Protein AF-0000000066292820 (afdb_homodimer)

Structure (mmCIF, N/CA/C/O backbone):
data_AF-0000000066292820-model_v1
#
loop_
_entity.id
_entity.type
_entity.pdbx_description
1 polymer 'Uncharacterized protein 154'
#
loop_
_atom_site.group_PDB
_atom_site.id
_atom_site.type_symbol
_atom_site.label_atom_id
_atom_site.label_alt_id
_atom_site.label_comp_id
_atom_site.label_asym_id
_atom_site.label_entity_id
_atom_site.label_seq_id
_atom_site.pdbx_PDB_ins_code
_atom_site.Cartn_x
_atom_site.Cartn_y
_atom_site.Cartn_z
_atom_site.occupancy
_atom_site.B_iso_or_equiv
_atom_site.auth_seq_id
_atom_site.auth_comp_id
_atom_site.auth_asym_id
_atom_site.auth_atom_id
_atom_site.pdbx_PDB_model_num
ATOM 1 N N . MET A 1 1 ? 10.617 9.203 -17.375 1 48.22 1 MET A N 1
ATOM 2 C CA . MET A 1 1 ? 11.586 8.258 -16.812 1 48.22 1 MET A CA 1
ATOM 3 C C . MET A 1 1 ? 11.078 6.828 -16.938 1 48.22 1 MET A C 1
ATOM 5 O O . MET A 1 1 ? 9.867 6.594 -16.938 1 48.22 1 MET A O 1
ATOM 9 N N . ASN A 1 2 ? 11.938 5.793 -17.297 1 58.94 2 ASN A N 1
ATOM 10 C CA . ASN A 1 2 ? 11.57 4.414 -17.594 1 58.94 2 ASN A CA 1
ATOM 11 C C . ASN A 1 2 ? 11.219 3.641 -16.328 1 58.94 2 ASN A C 1
ATOM 13 O O . ASN A 1 2 ? 12.078 3.4 -15.484 1 58.94 2 ASN A O 1
ATOM 17 N N . GLN A 1 3 ? 9.984 3.443 -15.945 1 76.38 3 GLN A N 1
ATOM 18 C CA . GLN A 1 3 ? 9.531 2.6 -14.844 1 76.38 3 GLN A CA 1
ATOM 19 C C . GLN A 1 3 ? 10.055 1.175 -14.992 1 76.38 3 GLN A C 1
ATOM 21 O O . GLN A 1 3 ? 10 0.593 -16.078 1 76.38 3 GLN A O 1
ATOM 26 N N . LYS A 1 4 ? 10.977 0.927 -13.969 1 89.94 4 LYS A N 1
ATOM 27 C CA . LYS A 1 4 ? 11.438 -0.456 -13.914 1 89.94 4 LYS A CA 1
ATOM 28 C C . LYS A 1 4 ? 10.703 -1.242 -12.836 1 89.94 4 LYS A C 1
ATOM 30 O O . LYS A 1 4 ? 10.398 -0.707 -11.766 1 89.94 4 LYS A O 1
ATOM 35 N N . TYR A 1 5 ? 10.375 -2.455 -13.273 1 94.94 5 TYR A N 1
ATOM 36 C CA . TYR A 1 5 ? 9.664 -3.338 -12.352 1 94.94 5 TYR A CA 1
ATOM 37 C C . TYR A 1 5 ? 10.539 -4.508 -11.93 1 94.94 5 TYR A C 1
ATOM 39 O O . TYR A 1 5 ? 11.367 -4.988 -12.711 1 94.94 5 TYR A O 1
ATOM 47 N N . GLU A 1 6 ? 10.406 -4.84 -10.727 1 96.31 6 GLU A N 1
ATOM 48 C CA . GLU A 1 6 ? 11.125 -6.012 -10.234 1 96.31 6 GLU A CA 1
ATOM 49 C C . GLU A 1 6 ? 10.25 -6.848 -9.305 1 96.31 6 GLU A C 1
ATOM 51 O O . GLU A 1 6 ? 9.328 -6.324 -8.68 1 96.31 6 GLU A O 1
ATOM 56 N N . VAL A 1 7 ? 10.539 -8.109 -9.266 1 97.75 7 VAL A N 1
ATOM 57 C CA . VAL A 1 7 ? 9.867 -9.016 -8.336 1 97.75 7 VAL A CA 1
ATOM 58 C C . VAL A 1 7 ? 10.789 -9.344 -7.168 1 97.75 7 VAL A C 1
ATOM 60 O O . VAL A 1 7 ? 11.945 -9.727 -7.371 1 97.75 7 VAL A O 1
ATOM 63 N N . GLU A 1 8 ? 10.242 -9.195 -5.977 1 96.94 8 GLU A N 1
ATOM 64 C CA . GLU A 1 8 ? 11.023 -9.508 -4.785 1 96.94 8 GLU A CA 1
ATOM 65 C C . GLU A 1 8 ? 10.258 -10.445 -3.855 1 96.94 8 GLU A C 1
ATOM 67 O O . GLU A 1 8 ? 9.086 -10.211 -3.557 1 96.94 8 GLU A O 1
ATOM 72 N N . GLU A 1 9 ? 10.945 -11.477 -3.459 1 96.75 9 GLU A N 1
ATOM 73 C CA . GLU A 1 9 ? 10.375 -12.312 -2.406 1 96.75 9 GLU A CA 1
ATOM 74 C C . GLU A 1 9 ? 10.555 -11.664 -1.034 1 96.75 9 GLU A C 1
ATOM 76 O O . GLU A 1 9 ? 11.633 -11.172 -0.709 1 96.75 9 GLU A O 1
ATOM 81 N N . ILE A 1 10 ? 9.516 -11.711 -0.298 1 94.81 10 ILE A N 1
ATOM 82 C CA . ILE A 1 10 ? 9.539 -11.102 1.026 1 94.81 10 ILE A CA 1
ATOM 83 C C . ILE A 1 10 ? 10.07 -12.102 2.047 1 94.81 10 ILE A C 1
ATOM 85 O O . ILE A 1 10 ? 9.516 -13.195 2.195 1 94.81 10 ILE A O 1
ATOM 89 N N . LYS A 1 11 ? 11.07 -11.664 2.773 1 90.25 11 LYS A N 1
ATOM 90 C CA . LYS A 1 11 ? 11.672 -12.578 3.738 1 90.25 11 LYS A CA 1
ATOM 91 C C . LYS A 1 11 ? 11.508 -12.055 5.164 1 90.25 11 LYS A C 1
ATOM 93 O O . LYS A 1 11 ? 11.531 -12.836 6.121 1 90.25 11 LYS A O 1
ATOM 98 N N . ASN A 1 12 ? 11.328 -10.773 5.281 1 89.44 12 ASN A N 1
ATOM 99 C CA . ASN A 1 12 ? 11.211 -10.211 6.621 1 89.44 12 ASN A CA 1
ATOM 100 C C . ASN A 1 12 ? 9.766 -10.25 7.117 1 89.44 12 ASN A C 1
ATOM 102 O O . ASN A 1 12 ? 8.836 -9.992 6.348 1 89.44 12 ASN A O 1
ATOM 106 N N . LYS A 1 13 ? 9.656 -10.547 8.391 1 88.25 13 LYS A N 1
ATOM 107 C CA . LYS A 1 13 ? 8.352 -10.781 9 1 88.25 13 LYS A CA 1
ATOM 108 C C . LYS A 1 13 ? 7.465 -9.539 8.906 1 88.25 13 LYS A C 1
ATOM 110 O O . LYS A 1 13 ? 6.258 -9.648 8.68 1 88.25 13 LYS A O 1
ATOM 115 N N . GLU A 1 14 ? 8.023 -8.352 9.078 1 88.06 14 GLU A N 1
ATOM 116 C CA . GLU A 1 14 ? 7.25 -7.113 9.039 1 88.06 14 GLU A CA 1
ATOM 117 C C . GLU A 1 14 ? 6.715 -6.84 7.641 1 88.06 14 GLU A C 1
ATOM 119 O O . GLU A 1 14 ? 5.57 -6.406 7.48 1 88.06 14 GLU A O 1
ATOM 124 N N . LEU A 1 15 ? 7.5 -7.18 6.672 1 93.19 15 LEU A N 1
ATOM 125 C CA . LEU A 1 15 ? 7.066 -6.984 5.297 1 93.19 15 LEU A CA 1
ATOM 126 C C . LEU A 1 15 ? 6.016 -8.023 4.906 1 93.19 15 LEU A C 1
ATOM 128 O O . LEU A 1 15 ? 5.109 -7.727 4.125 1 93.19 15 LEU A O 1
ATOM 132 N N . VAL A 1 16 ? 6.145 -9.172 5.473 1 93.19 16 VAL A N 1
ATOM 133 C CA . VAL A 1 16 ? 5.121 -10.188 5.254 1 93.19 16 VAL A CA 1
ATOM 134 C C . VAL A 1 16 ? 3.785 -9.703 5.812 1 93.19 16 VAL A C 1
ATOM 136 O O . VAL A 1 16 ? 2.746 -9.852 5.164 1 93.19 16 VAL A O 1
ATOM 139 N N . LYS A 1 17 ? 3.832 -9.148 6.992 1 91.06 17 LYS A N 1
ATOM 140 C CA . LYS A 1 17 ? 2.623 -8.594 7.598 1 91.06 17 LYS A CA 1
ATOM 141 C C . LYS A 1 17 ? 2.018 -7.504 6.719 1 91.06 17 LYS A C 1
ATOM 143 O O . LYS A 1 17 ? 0.801 -7.457 6.523 1 91.06 17 LYS A O 1
ATOM 148 N N . LEU A 1 18 ? 2.812 -6.629 6.195 1 93 18 LEU A N 1
ATOM 149 C CA . LEU A 1 18 ? 2.338 -5.578 5.301 1 93 18 LEU A CA 1
ATOM 150 C C . LEU A 1 18 ? 1.705 -6.172 4.047 1 93 18 LEU A C 1
ATOM 152 O O . LEU A 1 18 ? 0.604 -5.781 3.656 1 93 18 LEU A O 1
ATOM 156 N N . ALA A 1 19 ? 2.389 -7.094 3.488 1 93.44 19 ALA A N 1
ATOM 157 C CA . ALA A 1 19 ? 1.866 -7.746 2.291 1 93.44 19 ALA A CA 1
ATOM 158 C C . ALA A 1 19 ? 0.503 -8.375 2.561 1 93.44 19 ALA A C 1
ATOM 160 O O . ALA A 1 19 ? -0.42 -8.242 1.753 1 93.44 19 ALA A O 1
ATOM 161 N N . ARG A 1 20 ? 0.412 -8.984 3.666 1 91.56 20 ARG A N 1
ATOM 162 C CA . ARG A 1 20 ? -0.856 -9.609 4.027 1 91.56 20 ARG A CA 1
ATOM 163 C C . ARG A 1 20 ? -1.959 -8.562 4.172 1 91.56 20 ARG A C 1
ATOM 165 O O . ARG A 1 20 ? -3.082 -8.773 3.709 1 91.56 20 ARG A O 1
ATOM 172 N N . MET A 1 21 ? -1.665 -7.508 4.785 1 92 21 MET A N 1
ATOM 173 C CA . MET A 1 21 ? -2.658 -6.457 4.988 1 92 21 MET A CA 1
ATOM 174 C C . MET A 1 21 ? -3.061 -5.824 3.66 1 92 21 MET A C 1
ATOM 176 O O . MET A 1 21 ? -4.227 -5.473 3.463 1 92 21 MET A O 1
ATOM 180 N N . LEU A 1 22 ? -2.09 -5.691 2.748 1 93.75 22 LEU A N 1
ATOM 181 C CA . LEU A 1 22 ? -2.387 -5.164 1.42 1 93.75 22 LEU A CA 1
ATOM 182 C C . LEU A 1 22 ? -3.291 -6.117 0.647 1 93.75 22 LEU A C 1
ATOM 184 O O . LEU A 1 22 ? -4.258 -5.688 0.011 1 93.75 22 LEU A O 1
ATOM 188 N N . ILE A 1 23 ? -3.006 -7.355 0.743 1 92 23 ILE A N 1
ATOM 189 C CA . ILE A 1 23 ? -3.842 -8.352 0.086 1 92 23 ILE A CA 1
ATOM 190 C C . ILE A 1 23 ? -5.25 -8.312 0.67 1 92 23 ILE A C 1
ATOM 192 O O . ILE A 1 23 ? -6.238 -8.328 -0.069 1 92 23 ILE A O 1
ATOM 196 N N . ASP A 1 24 ? -5.383 -8.203 1.956 1 88.38 24 ASP A N 1
ATOM 197 C CA . ASP A 1 24 ? -6.684 -8.172 2.615 1 88.38 24 ASP A CA 1
ATOM 198 C C . ASP A 1 24 ? -7.457 -6.91 2.234 1 88.38 24 ASP A C 1
ATOM 200 O O . ASP A 1 24 ? -8.672 -6.957 2.031 1 88.38 24 ASP A O 1
ATOM 204 N N . TYR A 1 25 ? -6.777 -5.863 2.137 1 89.75 25 TYR A N 1
ATOM 205 C CA . TYR A 1 25 ? -7.41 -4.582 1.856 1 89.75 25 TYR A CA 1
ATOM 206 C C . TYR A 1 25 ? -7.922 -4.527 0.422 1 89.75 25 TYR A C 1
ATOM 208 O O . TYR A 1 25 ? -9.016 -4.016 0.166 1 89.75 25 TYR A O 1
ATOM 216 N N . TYR A 1 26 ? -7.125 -5.066 -0.501 1 88.81 26 TYR A N 1
ATOM 217 C CA . TYR A 1 26 ? -7.441 -4.875 -1.912 1 88.81 26 TYR A CA 1
ATOM 218 C C . TYR A 1 26 ? -8.203 -6.074 -2.467 1 88.81 26 TYR A C 1
ATOM 220 O O . TYR A 1 26 ? -8.773 -6.004 -3.559 1 88.81 26 TYR A O 1
ATOM 228 N N . HIS A 1 27 ? -8 -7.059 -1.753 1 77.94 27 HIS A N 1
ATOM 229 C CA . HIS A 1 27 ? -8.703 -8.234 -2.258 1 77.94 27 HIS A CA 1
ATOM 230 C C . HIS A 1 27 ? -10.078 -8.375 -1.622 1 77.94 27 HIS A C 1
ATOM 232 O O . HIS A 1 27 ? -10.188 -8.539 -0.405 1 77.94 27 HIS A O 1
ATOM 238 N N . ILE A 1 28 ? -11.094 -7.812 -2.24 1 61.31 28 ILE A N 1
ATOM 239 C CA . ILE A 1 28 ? -12.492 -7.727 -1.828 1 61.31 28 ILE A CA 1
ATOM 240 C C . ILE A 1 28 ? -12.992 -9.109 -1.408 1 61.31 28 ILE A C 1
ATOM 242 O O . ILE A 1 28 ? -13.883 -9.219 -0.563 1 61.31 28 ILE A O 1
ATOM 246 N N . GLN A 1 29 ? -12.586 -10 -2.113 1 50.91 29 GLN A N 1
ATOM 247 C CA . GLN A 1 29 ? -13.289 -11.266 -1.937 1 50.91 29 GLN A CA 1
ATOM 248 C C . GLN A 1 29 ? -13.008 -11.859 -0.559 1 50.91 29 GLN A C 1
ATOM 250 O O . GLN A 1 29 ? -11.859 -12.164 -0.229 1 50.91 29 GLN A O 1
ATOM 255 N N . GLY A 1 30 ? -13.789 -11.531 0.496 1 44.12 30 GLY A N 1
ATOM 256 C CA . GLY A 1 30 ? -14.258 -12.055 1.772 1 44.12 30 GLY A CA 1
ATOM 257 C C . GLY A 1 30 ? -13.312 -13.078 2.373 1 44.12 30 GLY A C 1
ATOM 258 O O . GLY A 1 30 ? -13.711 -13.852 3.246 1 44.12 30 GLY A O 1
ATOM 259 N N . MET A 1 31 ? -12.328 -13.305 1.609 1 46.75 31 MET A N 1
ATOM 260 C CA . MET A 1 31 ? -11.867 -14.539 2.238 1 46.75 31 MET A CA 1
ATOM 261 C C . MET A 1 31 ? -11.344 -14.273 3.645 1 46.75 31 MET A C 1
ATOM 263 O O . MET A 1 31 ? -10.805 -13.203 3.916 1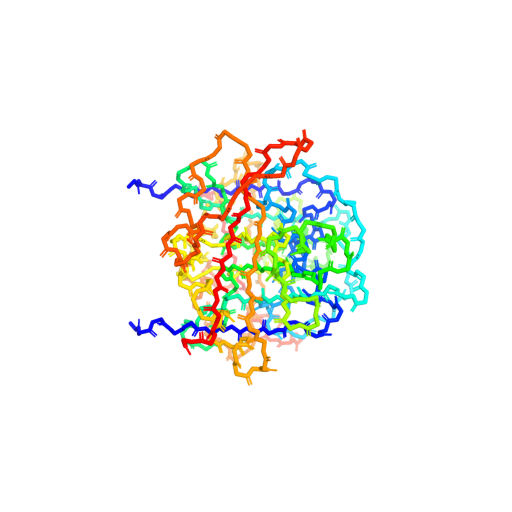 46.75 31 MET A O 1
ATOM 267 N N . VAL A 1 32 ? -11.891 -15.047 4.453 1 46.88 32 VAL A N 1
ATOM 268 C CA . VAL A 1 32 ? -11.625 -15.109 5.887 1 46.88 32 VAL A CA 1
ATOM 269 C C . VAL A 1 32 ? -10.141 -14.875 6.145 1 46.88 32 VAL A C 1
ATOM 271 O O . VAL A 1 32 ? -9.289 -15.414 5.434 1 46.88 32 VAL A O 1
ATOM 274 N N . LYS A 1 33 ? -9.891 -13.688 6.762 1 50.59 33 LYS A N 1
ATOM 275 C CA . LYS A 1 33 ? -8.602 -13.391 7.371 1 50.59 33 LYS A CA 1
ATOM 276 C C . LYS A 1 33 ? -7.871 -14.672 7.766 1 50.59 33 LYS A C 1
ATOM 278 O O . LYS A 1 33 ? -8.055 -15.188 8.875 1 50.59 33 LYS A O 1
ATOM 283 N N . GLY A 1 34 ? -8.195 -15.75 7.141 1 45.19 34 GLY A N 1
ATOM 284 C CA . GLY A 1 34 ? -7.711 -16.953 7.785 1 45.19 34 GLY A CA 1
ATOM 285 C C . GLY A 1 34 ? -6.227 -16.922 8.102 1 45.19 34 GLY A C 1
ATOM 286 O O . GLY A 1 34 ? -5.594 -15.859 8 1 45.19 34 GLY A O 1
ATOM 287 N N . GLY A 1 35 ? -5.359 -18.125 7.895 1 50.66 35 GLY A N 1
ATOM 288 C CA . GLY A 1 35 ? -4.168 -18.688 8.516 1 50.66 35 GLY A CA 1
ATOM 289 C C . GLY A 1 35 ? -2.906 -17.906 8.195 1 50.66 35 GLY A C 1
ATOM 290 O O . GLY A 1 35 ? -2.795 -17.312 7.121 1 50.66 35 GLY A O 1
ATOM 291 N N . GLY A 1 36 ? -2.387 -17.188 9.172 1 55.41 36 GLY A N 1
ATOM 292 C CA . GLY A 1 36 ? -1.023 -16.688 9.102 1 55.41 36 GLY A CA 1
ATOM 293 C C . GLY A 1 36 ? -0.167 -17.438 8.094 1 55.41 36 GLY A C 1
ATOM 294 O O . GLY A 1 36 ? -0.548 -18.5 7.621 1 55.41 36 GLY A O 1
ATOM 295 N N . ALA A 1 37 ? 0.736 -16.672 7.418 1 60.34 37 ALA A N 1
ATOM 296 C CA . ALA A 1 37 ? 1.721 -17.281 6.527 1 60.34 37 ALA A CA 1
ATOM 297 C C . ALA A 1 37 ? 2.35 -18.516 7.16 1 60.34 37 ALA A C 1
ATOM 299 O O . ALA A 1 37 ? 3.057 -18.406 8.164 1 60.34 37 ALA A O 1
ATOM 300 N N . GLY A 1 38 ? 1.731 -19.656 6.809 1 63.84 38 GLY A N 1
ATOM 301 C CA . GLY A 1 38 ? 2.41 -20.875 7.227 1 63.84 38 GLY A CA 1
ATOM 302 C C . GLY A 1 38 ? 3.809 -21 6.66 1 63.84 38 GLY A C 1
ATOM 303 O O . GLY A 1 38 ? 4.293 -20.094 5.977 1 63.84 38 GLY A O 1
ATOM 304 N N . ARG A 1 39 ? 4.543 -21.938 7.074 1 73.5 39 ARG A N 1
ATOM 305 C CA . ARG A 1 39 ? 5.922 -22.203 6.68 1 73.5 39 ARG A CA 1
ATOM 306 C C . ARG A 1 39 ? 6.047 -22.344 5.168 1 73.5 39 ARG A C 1
ATOM 308 O O . ARG A 1 39 ? 7.098 -22.031 4.598 1 73.5 39 ARG A O 1
ATOM 315 N N . ASN A 1 40 ? 4.926 -22.656 4.469 1 81.88 40 ASN A N 1
ATOM 316 C CA . ASN A 1 40 ? 4.977 -22.922 3.035 1 81.88 40 ASN A CA 1
ATOM 317 C C . ASN A 1 40 ? 4.477 -21.734 2.225 1 81.88 40 ASN A C 1
ATOM 319 O O . ASN A 1 40 ? 4.359 -21.812 1.001 1 81.88 40 ASN A O 1
ATOM 323 N N . SER A 1 41 ? 4.16 -20.688 3.043 1 88.94 41 SER A N 1
ATOM 324 C CA . SER A 1 41 ? 3.666 -19.5 2.369 1 88.94 41 SER A CA 1
ATOM 325 C C . SER A 1 41 ? 4.812 -18.578 1.973 1 88.94 41 SER A C 1
ATOM 327 O O . SER A 1 41 ? 5.758 -18.391 2.744 1 88.94 41 SER A O 1
ATOM 329 N N . ARG A 1 42 ? 4.754 -18.172 0.761 1 93.19 42 ARG A N 1
ATOM 330 C CA . ARG A 1 42 ? 5.715 -17.219 0.237 1 93.19 42 ARG A CA 1
ATOM 331 C C . ARG A 1 42 ? 5.008 -15.977 -0.31 1 93.19 42 ARG A C 1
ATOM 333 O O . ARG A 1 42 ? 3.949 -16.078 -0.928 1 93.19 42 ARG A O 1
ATOM 340 N N . TYR A 1 43 ? 5.641 -14.875 -0.045 1 95.44 43 TYR A N 1
ATOM 341 C CA . TYR A 1 43 ? 5.09 -13.602 -0.505 1 95.44 43 TYR A CA 1
ATOM 342 C C . TYR A 1 43 ? 6.062 -12.898 -1.439 1 95.44 43 TYR A C 1
ATOM 344 O O . TYR A 1 43 ? 7.273 -12.883 -1.193 1 95.44 43 TYR A O 1
ATOM 352 N N . PHE A 1 44 ? 5.477 -12.406 -2.506 1 97.5 44 PHE A N 1
ATOM 353 C CA . PHE A 1 44 ? 6.266 -11.664 -3.479 1 97.5 44 PHE A CA 1
ATOM 354 C C . PHE A 1 44 ? 5.668 -10.281 -3.709 1 97.5 44 PHE A C 1
ATOM 356 O O . PHE A 1 44 ? 4.445 -10.125 -3.756 1 97.5 44 PHE A O 1
ATOM 363 N N . MET A 1 45 ? 6.438 -9.336 -3.857 1 97.56 45 MET A N 1
ATOM 364 C CA . MET A 1 45 ? 6.051 -7.977 -4.223 1 97.56 45 MET A CA 1
ATOM 365 C C . MET A 1 45 ? 6.504 -7.641 -5.637 1 97.56 45 MET A C 1
ATOM 367 O O . MET A 1 45 ? 7.582 -8.062 -6.066 1 97.56 45 MET A O 1
ATOM 371 N N . TYR A 1 46 ? 5.57 -7 -6.289 1 97.75 46 TYR A N 1
ATOM 372 C CA . TYR A 1 46 ? 5.934 -6.344 -7.539 1 97.75 46 TYR A CA 1
ATOM 373 C C . TYR A 1 46 ? 6.234 -4.867 -7.316 1 97.75 46 TYR A C 1
ATOM 375 O O . TYR A 1 46 ? 5.359 -4.102 -6.91 1 97.75 46 TYR A O 1
ATOM 383 N N . LEU A 1 47 ? 7.531 -4.516 -7.555 1 96.88 47 LEU A N 1
ATOM 384 C CA . LEU A 1 47 ? 7.992 -3.182 -7.184 1 96.88 47 LEU A CA 1
ATOM 385 C C . LEU A 1 47 ? 8.219 -2.322 -8.422 1 96.88 47 LEU A C 1
ATOM 387 O O . LEU A 1 47 ? 8.852 -2.764 -9.383 1 96.88 47 LEU A O 1
ATOM 391 N N . GLU A 1 48 ? 7.574 -1.183 -8.414 1 94.94 48 GLU A N 1
ATOM 392 C CA . GLU A 1 48 ? 7.875 -0.162 -9.414 1 94.94 48 GLU A CA 1
ATOM 393 C C . GLU A 1 48 ? 8.914 0.83 -8.898 1 94.94 48 GLU A C 1
ATOM 395 O O . GLU A 1 48 ? 8.75 1.401 -7.816 1 94.94 48 GLU A O 1
ATOM 400 N N . LYS A 1 49 ? 9.961 0.867 -9.664 1 92 49 LYS A N 1
ATOM 401 C CA . LYS A 1 49 ? 10.992 1.828 -9.297 1 92 49 LYS A CA 1
ATOM 402 C C . LYS A 1 49 ? 10.742 3.184 -9.953 1 92 49 LYS A C 1
ATOM 404 O O . LYS A 1 49 ? 10.641 3.281 -11.172 1 92 49 LYS A O 1
ATOM 409 N N . GLU A 1 50 ? 10.469 4.145 -9.219 1 85.88 50 GLU A N 1
ATOM 410 C CA . GLU A 1 50 ? 10.367 5.531 -9.656 1 85.88 50 GLU A CA 1
ATOM 411 C C . GLU A 1 50 ? 11.344 6.422 -8.891 1 85.88 50 GLU A C 1
ATOM 413 O O . GLU A 1 50 ? 11.234 6.555 -7.668 1 85.88 50 GLU A O 1
ATOM 418 N N . ASP A 1 51 ? 12.367 6.863 -9.727 1 78.12 51 ASP A N 1
ATOM 419 C CA . ASP A 1 51 ? 13.492 7.586 -9.141 1 78.12 51 ASP A CA 1
ATOM 420 C C . ASP A 1 51 ? 14.25 6.703 -8.148 1 78.12 51 ASP A C 1
ATOM 422 O O . ASP A 1 51 ? 14.68 5.602 -8.492 1 78.12 51 ASP A O 1
ATOM 426 N N . ASP A 1 52 ? 14.336 6.98 -6.879 1 78.06 52 ASP A N 1
ATOM 427 C CA . ASP A 1 52 ? 15.094 6.199 -5.906 1 78.06 52 ASP A CA 1
ATOM 428 C C . ASP A 1 52 ? 14.164 5.508 -4.91 1 78.06 52 ASP A C 1
ATOM 430 O O . ASP A 1 52 ? 14.609 5.035 -3.865 1 78.06 52 ASP A O 1
ATOM 434 N N . LYS A 1 53 ? 12.969 5.469 -5.426 1 86.19 53 LYS A N 1
ATOM 435 C CA . LYS A 1 53 ? 11.992 4.855 -4.527 1 86.19 53 LYS A CA 1
ATOM 436 C C . LYS A 1 53 ? 11.336 3.637 -5.18 1 86.19 53 LYS A C 1
ATOM 438 O O . LYS A 1 53 ? 11.141 3.609 -6.395 1 86.19 53 LYS A O 1
ATOM 443 N N . LYS A 1 54 ? 11.117 2.668 -4.328 1 92 54 LYS A N 1
ATOM 444 C CA . LYS A 1 54 ? 10.398 1.47 -4.75 1 92 54 LYS A CA 1
ATOM 445 C C . LYS A 1 54 ? 8.977 1.457 -4.191 1 92 54 LYS A C 1
ATOM 447 O O . LYS A 1 54 ? 8.781 1.575 -2.982 1 92 54 LYS A O 1
ATOM 452 N N . TYR A 1 55 ? 8.062 1.344 -5.117 1 94.12 55 TYR A N 1
ATOM 453 C CA . TYR A 1 55 ? 6.66 1.316 -4.715 1 94.12 55 TYR A CA 1
ATOM 454 C C . TYR A 1 55 ? 6.055 -0.065 -4.938 1 94.12 55 TYR A C 1
ATOM 456 O O . TYR A 1 55 ? 6.277 -0.687 -5.98 1 94.12 55 TYR A O 1
ATOM 464 N N . ILE A 1 56 ? 5.359 -0.498 -3.965 1 96.38 56 ILE A N 1
ATOM 465 C CA . ILE A 1 56 ? 4.652 -1.768 -4.098 1 96.38 56 ILE A CA 1
ATOM 466 C C . ILE A 1 56 ? 3.426 -1.585 -4.984 1 96.38 56 ILE A C 1
ATOM 468 O O . ILE A 1 56 ? 2.479 -0.89 -4.613 1 96.38 56 ILE A O 1
ATOM 472 N N . VAL A 1 57 ? 3.484 -2.275 -6.121 1 96.31 57 VAL A N 1
ATOM 473 C CA . VAL A 1 57 ? 2.352 -2.057 -7.016 1 96.31 57 VAL A CA 1
ATOM 474 C C . VAL A 1 57 ? 1.471 -3.303 -7.047 1 96.31 57 VAL A C 1
ATOM 476 O O . VAL A 1 57 ? 0.336 -3.258 -7.527 1 96.31 57 VAL A O 1
ATOM 479 N N . ALA A 1 58 ? 1.972 -4.398 -6.57 1 96.69 58 ALA A N 1
ATOM 480 C CA . ALA A 1 58 ? 1.201 -5.633 -6.453 1 96.69 58 ALA A CA 1
ATOM 481 C C . ALA A 1 58 ? 1.859 -6.598 -5.473 1 96.69 58 ALA A C 1
ATOM 483 O O . ALA A 1 58 ? 3.041 -6.457 -5.152 1 96.69 58 ALA A O 1
ATOM 484 N N . VAL A 1 59 ? 1.097 -7.488 -4.957 1 95.88 59 VAL A N 1
ATOM 485 C CA . VAL A 1 59 ? 1.604 -8.523 -4.066 1 95.88 59 VAL A CA 1
ATOM 486 C C . VAL A 1 59 ? 0.991 -9.875 -4.434 1 95.88 59 VAL A C 1
ATOM 488 O O . VAL A 1 59 ? -0.138 -9.93 -4.93 1 95.88 59 VAL A O 1
ATOM 491 N N . ALA A 1 60 ? 1.725 -10.875 -4.211 1 95.62 60 ALA A N 1
ATOM 492 C CA . ALA A 1 60 ? 1.235 -12.242 -4.41 1 95.62 60 ALA A CA 1
ATOM 493 C C . ALA A 1 60 ? 1.499 -13.102 -3.178 1 95.62 60 ALA A C 1
ATOM 495 O O . ALA A 1 60 ? 2.555 -12.992 -2.549 1 95.62 60 ALA A O 1
ATOM 496 N N . TRP A 1 61 ? 0.576 -13.867 -2.812 1 93.94 61 TRP A N 1
ATOM 497 C CA . TRP A 1 61 ? 0.663 -14.906 -1.791 1 93.94 61 TRP A CA 1
ATOM 498 C C . TRP A 1 61 ? 0.647 -16.297 -2.424 1 93.94 61 TRP A C 1
ATOM 500 O O . TRP A 1 61 ? -0.335 -16.688 -3.059 1 93.94 61 TRP A O 1
ATOM 510 N N . LEU A 1 62 ? 1.717 -17.062 -2.287 1 94.62 62 LEU A N 1
ATOM 511 C CA . LEU A 1 62 ? 1.86 -18.391 -2.877 1 94.62 62 LEU A CA 1
ATOM 512 C C . LEU A 1 62 ? 1.991 -19.453 -1.792 1 94.62 62 LEU A C 1
ATOM 514 O O . LEU A 1 62 ? 2.564 -19.203 -0.731 1 94.62 62 LEU A O 1
ATOM 518 N N . HIS A 1 63 ? 1.467 -20.562 -2.096 1 92.31 63 HIS A N 1
ATOM 519 C CA . HIS A 1 63 ? 1.647 -21.766 -1.285 1 92.31 63 HIS A CA 1
ATOM 520 C C . HIS A 1 63 ? 2.248 -22.906 -2.105 1 92.31 63 HIS A C 1
ATOM 522 O O . HIS A 1 63 ? 2.037 -22.984 -3.318 1 92.31 63 HIS A O 1
ATOM 528 N N . ASP A 1 64 ? 2.998 -23.672 -1.334 1 88.56 64 ASP A N 1
ATOM 529 C CA . ASP A 1 64 ? 3.328 -24.922 -2.031 1 88.56 64 ASP A CA 1
ATOM 530 C C . ASP A 1 64 ? 2.078 -25.75 -2.283 1 88.56 64 ASP A C 1
ATOM 532 O O . ASP A 1 64 ? 0.975 -25.375 -1.892 1 88.56 64 ASP A O 1
ATOM 536 N N . ASN A 1 65 ? 2.064 -26.797 -2.959 1 87.44 65 ASN A N 1
ATOM 537 C CA . ASN A 1 65 ? 0.914 -27.562 -3.418 1 87.44 65 ASN A CA 1
ATOM 538 C C . ASN A 1 65 ? 0.372 -28.469 -2.318 1 87.44 65 ASN A C 1
ATOM 540 O O . ASN A 1 65 ? -0.63 -29.156 -2.514 1 87.44 65 ASN A O 1
ATOM 544 N N . THR A 1 66 ? 0.859 -28.375 -1.105 1 88.12 66 THR A N 1
ATOM 545 C CA . THR A 1 66 ? 0.505 -29.328 -0.058 1 88.12 66 THR A CA 1
ATOM 546 C C . THR A 1 66 ? -0.984 -29.25 0.265 1 88.12 66 THR A C 1
ATOM 548 O O . THR A 1 66 ? -1.678 -30.266 0.282 1 88.12 66 THR A O 1
ATOM 551 N N . PRO A 1 67 ? -1.562 -28.078 0.408 1 85.75 67 PRO A N 1
ATOM 552 C CA . PRO A 1 67 ? -2.988 -27.969 0.722 1 85.75 67 PRO A CA 1
ATOM 553 C C . PRO A 1 67 ? -3.881 -28.359 -0.458 1 85.75 67 PRO A C 1
ATOM 555 O O . PRO A 1 67 ? -5.07 -28.625 -0.276 1 85.75 67 PRO A O 1
ATOM 558 N N . PHE A 1 68 ? -3.336 -28.453 -1.636 1 90.5 68 PHE A N 1
ATOM 559 C CA . PHE A 1 68 ? -4.137 -28.688 -2.836 1 90.5 68 PHE A CA 1
ATOM 560 C C . PHE A 1 68 ? -3.635 -29.906 -3.602 1 90.5 68 PHE A C 1
ATOM 562 O O . PHE A 1 68 ? -3.775 -29.969 -4.824 1 90.5 68 PHE A O 1
ATOM 569 N N . ARG A 1 69 ? -2.979 -30.75 -2.85 1 92.94 69 ARG A N 1
ATOM 570 C CA . ARG A 1 69 ? -2.271 -31.875 -3.451 1 92.94 69 ARG A CA 1
ATOM 571 C C . ARG A 1 69 ? -3.207 -32.719 -4.32 1 92.94 69 ARG A C 1
ATOM 573 O O . ARG A 1 69 ? -2.807 -33.219 -5.379 1 92.94 69 ARG A O 1
ATOM 580 N N . PHE A 1 70 ? -4.484 -32.875 -3.918 1 94.06 70 PHE A N 1
ATOM 581 C CA . PHE A 1 70 ? -5.418 -33.719 -4.672 1 94.06 70 PHE A CA 1
ATOM 582 C C . PHE A 1 70 ? -5.738 -33.062 -6.02 1 94.06 70 PHE A C 1
ATOM 584 O O . PHE A 1 70 ? -5.875 -33.781 -7.023 1 94.06 70 PHE A O 1
ATOM 591 N N . ILE A 1 71 ? -5.883 -31.844 -6.035 1 94.56 71 ILE A N 1
ATOM 592 C CA . ILE A 1 71 ? -6.141 -31.125 -7.281 1 94.56 71 ILE A CA 1
ATOM 593 C C . ILE A 1 71 ? -4.906 -31.188 -8.18 1 94.56 71 ILE A C 1
ATOM 595 O O . ILE A 1 71 ? -5.012 -31.484 -9.375 1 94.56 71 ILE A O 1
ATOM 599 N N . ALA A 1 72 ? -3.736 -30.969 -7.578 1 95.25 72 ALA A N 1
ATOM 600 C CA . ALA A 1 72 ? -2.486 -31.031 -8.328 1 95.25 72 ALA A CA 1
ATOM 601 C C . ALA A 1 72 ? -2.318 -32.406 -8.992 1 95.25 72 ALA A C 1
ATOM 603 O O . ALA A 1 72 ? -1.983 -32.5 -10.18 1 95.25 72 ALA A O 1
ATOM 604 N N . GLN A 1 73 ? -2.586 -33.406 -8.25 1 95.5 73 GLN A N 1
ATOM 605 C CA . GLN A 1 73 ? -2.445 -34.75 -8.766 1 95.5 73 GLN A CA 1
ATOM 606 C C . GLN A 1 73 ? -3.43 -35 -9.898 1 95.5 73 GLN A C 1
ATOM 608 O O . GLN A 1 73 ? -3.066 -35.594 -10.922 1 95.5 73 GLN A O 1
ATOM 613 N N . GLN A 1 74 ? -4.594 -34.531 -9.719 1 95.69 74 GLN A N 1
ATOM 614 C CA . GLN A 1 74 ? -5.645 -34.75 -10.719 1 95.69 74 GLN A CA 1
ATOM 615 C C . GLN A 1 74 ? -5.23 -34.188 -12.07 1 95.69 74 GLN A C 1
ATOM 617 O O . GLN A 1 74 ? -5.586 -34.719 -13.117 1 95.69 74 GLN A O 1
ATOM 622 N N . TYR A 1 75 ? -4.469 -33.156 -12.117 1 95.62 75 TYR A N 1
ATOM 623 C CA . TYR A 1 75 ? -4.137 -32.469 -13.367 1 95.62 75 TYR A CA 1
ATOM 624 C C . TYR A 1 75 ? -2.645 -32.594 -13.664 1 95.62 75 TYR A C 1
ATOM 626 O O . TYR A 1 75 ? -2.09 -31.75 -14.375 1 95.62 75 TYR A O 1
ATOM 634 N N . ASN A 1 76 ? -1.985 -33.5 -13 1 94.94 76 ASN A N 1
ATOM 635 C CA . ASN A 1 76 ? -0.588 -33.844 -13.234 1 94.94 76 ASN A CA 1
ATOM 636 C C . ASN A 1 76 ? 0.335 -32.656 -13 1 94.94 76 ASN A C 1
ATOM 638 O O . ASN A 1 76 ? 1.237 -32.406 -13.805 1 94.94 76 ASN A O 1
ATOM 642 N N . ILE A 1 77 ? 0.065 -31.875 -11.984 1 95.69 77 ILE A N 1
ATOM 643 C CA . ILE A 1 77 ? 0.93 -30.797 -11.531 1 95.69 77 ILE A CA 1
ATOM 644 C C . ILE A 1 77 ? 1.928 -31.328 -10.5 1 95.69 77 ILE A C 1
ATOM 646 O O . ILE A 1 77 ? 1.537 -31.938 -9.508 1 95.69 77 ILE A O 1
ATOM 650 N N . PRO A 1 78 ? 3.211 -31.094 -10.805 1 94.06 78 PRO A N 1
ATOM 651 C CA . PRO A 1 78 ? 4.191 -31.609 -9.852 1 94.06 78 PRO A CA 1
ATOM 652 C C . PRO A 1 78 ? 4.055 -31 -8.461 1 94.06 78 PRO A C 1
ATOM 654 O O . PRO A 1 78 ? 3.953 -29.781 -8.336 1 94.06 78 PRO A O 1
ATOM 657 N N . ASN A 1 79 ? 4.133 -31.797 -7.371 1 91.06 79 ASN A N 1
ATOM 658 C CA . ASN A 1 79 ? 3.938 -31.344 -6 1 91.06 79 ASN A CA 1
ATOM 659 C C . ASN A 1 79 ? 5.188 -30.656 -5.457 1 91.06 79 ASN A C 1
ATOM 661 O O . ASN A 1 79 ? 5.094 -29.766 -4.598 1 91.06 79 ASN A O 1
ATOM 665 N N . ASP A 1 80 ? 6.395 -31.031 -5.941 1 90.69 80 ASP A N 1
ATOM 666 C CA . ASP A 1 80 ? 7.637 -30.547 -5.352 1 90.69 80 ASP A CA 1
ATOM 667 C C . ASP A 1 80 ? 8.266 -29.453 -6.219 1 90.69 80 ASP A C 1
ATOM 669 O O . ASP A 1 80 ? 9.281 -28.859 -5.848 1 90.69 80 ASP A O 1
ATOM 673 N N . ARG A 1 81 ? 7.742 -29.141 -7.363 1 94.31 81 ARG A N 1
ATOM 674 C CA . ARG A 1 81 ? 8.312 -28.156 -8.281 1 94.31 81 ARG A CA 1
ATOM 675 C C . ARG A 1 81 ? 7.242 -27.188 -8.773 1 94.31 81 ARG A C 1
ATOM 677 O O . ARG A 1 81 ? 7.27 -26.766 -9.938 1 94.31 81 ARG A O 1
ATOM 684 N N . SER A 1 82 ? 6.246 -27 -7.918 1 96 82 SER A N 1
ATOM 685 C CA . SER A 1 82 ? 5.172 -26.094 -8.312 1 96 82 SER A CA 1
ATOM 686 C C . SER A 1 82 ? 4.754 -25.188 -7.156 1 96 82 SER A C 1
ATOM 688 O O . SER A 1 82 ? 5.012 -25.5 -5.992 1 96 82 SER A O 1
ATOM 690 N N . TYR A 1 83 ? 4.238 -24.062 -7.465 1 96.06 83 TYR A N 1
ATOM 691 C CA . TYR A 1 83 ? 3.59 -23.203 -6.48 1 96.06 83 TYR A CA 1
ATOM 692 C C . TYR A 1 83 ? 2.15 -22.906 -6.883 1 96.06 83 TYR A C 1
ATOM 694 O O . TYR A 1 83 ? 1.841 -22.797 -8.07 1 96.06 83 TYR A O 1
ATOM 702 N N . PHE A 1 84 ? 1.341 -22.844 -5.824 1 96.12 84 PHE A N 1
ATOM 703 C CA . PHE A 1 84 ? -0.063 -22.484 -5.949 1 96.12 84 PHE A CA 1
ATOM 704 C C . PHE A 1 84 ? -0.268 -21.016 -5.586 1 96.12 84 PHE A C 1
ATOM 706 O O . PHE A 1 84 ? 0.089 -20.578 -4.484 1 96.12 84 PHE A O 1
ATOM 713 N N . ILE A 1 85 ? -0.798 -20.234 -6.566 1 95.62 85 ILE A N 1
ATOM 714 C CA . ILE A 1 85 ? -1.124 -18.844 -6.277 1 95.62 85 ILE A CA 1
ATOM 715 C C . ILE A 1 85 ? -2.428 -18.781 -5.484 1 95.62 85 ILE A C 1
ATOM 717 O O . ILE A 1 85 ? -3.506 -19.031 -6.023 1 95.62 85 ILE A O 1
ATOM 721 N N . ARG A 1 86 ? -2.262 -18.391 -4.285 1 92.19 86 ARG A N 1
ATOM 722 C CA . ARG A 1 86 ? -3.457 -18.219 -3.463 1 92.19 86 ARG A CA 1
ATOM 723 C C . ARG A 1 86 ? -4.164 -16.906 -3.795 1 92.19 86 ARG A C 1
ATOM 725 O O . ARG A 1 86 ? -5.387 -16.875 -3.963 1 92.19 86 ARG A O 1
ATOM 732 N N . ARG A 1 87 ? -3.328 -15.875 -3.807 1 91.62 87 ARG A N 1
ATOM 733 C CA . ARG A 1 87 ? -3.879 -14.555 -4.086 1 91.62 87 ARG A CA 1
ATOM 734 C C . ARG A 1 87 ? -2.855 -13.672 -4.789 1 91.62 87 ARG A C 1
ATOM 736 O O . ARG A 1 87 ? -1.654 -13.773 -4.531 1 91.62 87 ARG A O 1
ATOM 743 N N . VAL A 1 88 ? -3.367 -12.891 -5.684 1 93.44 88 VAL A N 1
ATOM 744 C CA . VAL A 1 88 ? -2.607 -11.805 -6.293 1 93.44 88 VAL A CA 1
ATOM 745 C C . VAL A 1 88 ? -3.477 -10.555 -6.395 1 93.44 88 VAL A C 1
ATOM 747 O O . VAL A 1 88 ? -4.668 -10.641 -6.711 1 93.44 88 VAL A O 1
ATOM 750 N N . THR A 1 89 ? -2.865 -9.422 -5.941 1 92.56 89 THR A N 1
ATOM 751 C CA . THR A 1 89 ? -3.662 -8.195 -5.93 1 92.56 89 THR A CA 1
ATOM 752 C C . THR A 1 89 ? -2.82 -6.996 -6.352 1 92.56 89 THR A C 1
ATOM 754 O O . THR A 1 89 ? -1.604 -6.984 -6.145 1 92.56 89 THR A O 1
ATOM 757 N N . LYS A 1 90 ? -3.471 -6.105 -6.949 1 93.06 90 LYS A N 1
ATOM 758 C CA . LYS A 1 90 ? -2.834 -4.828 -7.262 1 93.06 90 LYS A CA 1
ATOM 759 C C . LYS A 1 90 ? -2.949 -3.855 -6.09 1 93.06 90 LYS A C 1
ATOM 761 O O . LYS A 1 90 ? -3.986 -3.795 -5.426 1 93.06 90 LYS A O 1
ATOM 766 N N . THR A 1 91 ? -1.871 -3.1 -5.824 1 93.38 91 THR A N 1
ATOM 767 C CA . THR A 1 91 ? -1.854 -2.174 -4.699 1 93.38 91 THR A CA 1
ATOM 768 C C . THR A 1 91 ? -1.719 -0.732 -5.184 1 93.38 91 THR A C 1
ATOM 770 O O . THR A 1 91 ? -1.708 0.201 -4.379 1 93.38 91 THR A O 1
ATOM 773 N N . ALA A 1 92 ? -1.613 -0.508 -6.477 1 91.31 92 ALA A N 1
ATOM 774 C CA . ALA A 1 92 ? -1.51 0.806 -7.105 1 91.31 92 ALA A CA 1
ATOM 775 C C . ALA A 1 92 ? -2.264 0.841 -8.43 1 91.31 92 ALA A C 1
ATOM 777 O O . ALA A 1 92 ? -2.541 -0.205 -9.023 1 91.31 92 ALA A O 1
ATOM 778 N N . PRO A 1 93 ? -2.635 2.084 -8.828 1 85.5 93 PRO A N 1
ATOM 779 C CA . PRO A 1 93 ? -3.314 2.168 -10.125 1 85.5 93 PRO A CA 1
ATOM 780 C C . PRO A 1 93 ? -2.488 1.575 -11.266 1 85.5 93 PRO A C 1
ATOM 782 O O . PRO A 1 93 ? -1.257 1.565 -11.195 1 85.5 93 PRO A O 1
AT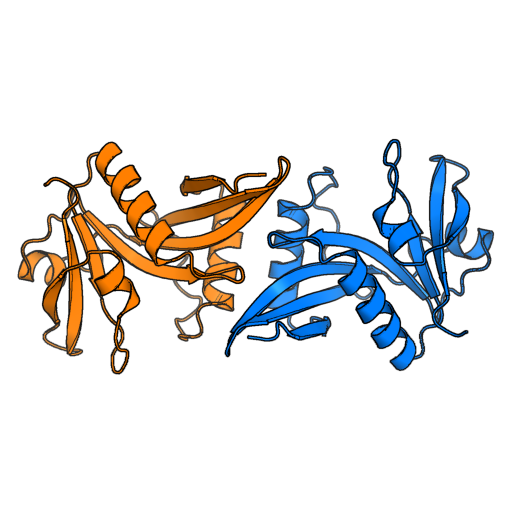OM 785 N N . GLY A 1 94 ? -3.156 1.125 -12.289 1 84.75 94 GLY A N 1
ATOM 786 C CA . GLY A 1 94 ? -2.492 0.525 -13.438 1 84.75 94 GLY A CA 1
ATOM 787 C C . GLY A 1 94 ? -2.639 -0.984 -13.492 1 84.75 94 GLY A C 1
ATOM 788 O O . GLY A 1 94 ? -2.951 -1.617 -12.477 1 84.75 94 GLY A O 1
ATOM 789 N N . ASP A 1 95 ? -2.516 -1.487 -14.586 1 84.38 95 ASP A N 1
ATOM 790 C CA . ASP A 1 95 ? -2.621 -2.932 -14.773 1 84.38 95 ASP A CA 1
ATOM 791 C C . ASP A 1 95 ? -1.24 -3.584 -14.797 1 84.38 95 ASP A C 1
ATOM 793 O O . ASP A 1 95 ? -0.579 -3.617 -15.836 1 84.38 95 ASP A O 1
ATOM 797 N N . HIS A 1 96 ? -0.881 -4.098 -13.664 1 91.75 96 HIS A N 1
ATOM 798 C CA . HIS A 1 96 ? 0.475 -4.617 -13.531 1 91.75 96 HIS A CA 1
ATOM 799 C C . HIS A 1 96 ? 0.467 -6.125 -13.305 1 91.75 96 HIS A C 1
ATOM 801 O O . HIS A 1 96 ? 1.524 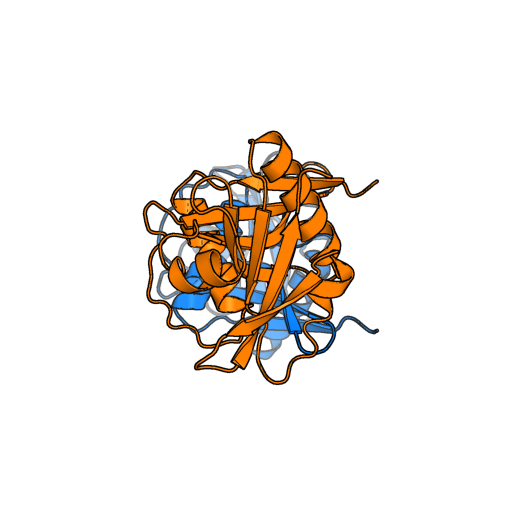-6.762 -13.273 1 91.75 96 HIS A O 1
ATOM 807 N N . LEU A 1 97 ? -0.771 -6.605 -13.203 1 95.56 97 LEU A N 1
ATOM 808 C CA . LEU A 1 97 ? -0.837 -7.969 -12.695 1 95.56 97 LEU A CA 1
ATOM 809 C C . LEU A 1 97 ? -0.354 -8.969 -13.742 1 95.56 97 LEU A C 1
ATOM 811 O O . LEU A 1 97 ? 0.314 -9.945 -13.414 1 95.56 97 LEU A O 1
ATOM 815 N N . VAL A 1 98 ? -0.635 -8.664 -15.039 1 96.75 98 VAL A N 1
ATOM 816 C CA . VAL A 1 98 ? -0.181 -9.57 -16.078 1 96.75 98 VAL A CA 1
ATOM 817 C C . VAL A 1 98 ? 1.346 -9.586 -16.125 1 96.75 98 VAL A C 1
ATOM 819 O O . VAL A 1 98 ? 1.96 -10.656 -16.109 1 96.75 98 VAL A O 1
ATOM 822 N N . ASN A 1 99 ? 1.948 -8.375 -16.125 1 96.69 99 ASN A N 1
ATOM 823 C CA . ASN A 1 99 ? 3.404 -8.289 -16.109 1 96.69 99 ASN A CA 1
ATOM 824 C C . ASN A 1 99 ? 3.998 -8.906 -14.844 1 96.69 99 ASN A C 1
ATOM 826 O O . ASN A 1 99 ? 5.012 -9.602 -14.906 1 96.69 99 ASN A O 1
ATOM 830 N N . PHE A 1 100 ? 3.348 -8.672 -13.758 1 97.88 100 PHE A N 1
ATOM 831 C CA . PHE A 1 100 ? 3.791 -9.234 -12.492 1 97.88 100 PHE A CA 1
ATOM 832 C C . PHE A 1 100 ? 3.826 -10.75 -12.555 1 97.88 100 PHE A C 1
ATOM 834 O O . PHE A 1 100 ? 4.828 -11.375 -12.188 1 97.88 100 PHE A O 1
ATOM 841 N N . LEU A 1 101 ? 2.807 -11.352 -13.086 1 98.12 101 LEU A N 1
ATOM 842 C CA . LEU A 1 101 ? 2.723 -12.805 -13.141 1 98.12 101 LEU A CA 1
ATOM 843 C C . LEU A 1 101 ? 3.766 -13.375 -14.094 1 98.12 101 LEU A C 1
ATOM 845 O O . LEU A 1 101 ? 4.344 -14.43 -13.836 1 98.12 101 LEU A O 1
ATOM 849 N N . ASN A 1 102 ? 4.043 -12.656 -15.219 1 97.75 102 ASN A N 1
ATOM 850 C CA . ASN A 1 102 ? 5.09 -13.086 -16.141 1 97.75 102 ASN A CA 1
ATOM 851 C C . ASN A 1 102 ? 6.469 -13.008 -15.5 1 97.75 102 ASN A C 1
ATOM 853 O O . ASN A 1 102 ? 7.262 -13.945 -15.594 1 97.75 102 ASN A O 1
ATOM 857 N N . ASP A 1 103 ? 6.738 -11.938 -14.812 1 97.75 103 ASP A N 1
ATOM 858 C CA . ASP A 1 103 ? 8.031 -11.758 -14.156 1 97.75 103 ASP A CA 1
ATOM 859 C C . ASP A 1 103 ? 8.211 -12.75 -13.016 1 97.75 103 ASP A C 1
ATOM 861 O O . ASP A 1 103 ? 9.312 -13.258 -12.789 1 97.75 103 ASP A O 1
ATOM 865 N N . LEU A 1 104 ? 7.16 -13.008 -12.297 1 98.31 104 LEU A N 1
ATOM 866 C CA . LEU A 1 104 ? 7.18 -13.984 -11.219 1 98.31 104 LEU A CA 1
ATOM 867 C C . LEU A 1 104 ? 7.484 -15.383 -11.758 1 98.31 104 LEU A C 1
ATOM 869 O O . LEU A 1 104 ? 8.289 -16.109 -11.18 1 98.31 104 LEU A O 1
ATOM 873 N N . ALA A 1 105 ? 6.844 -15.719 -12.82 1 97.94 105 ALA A N 1
ATOM 874 C CA . ALA A 1 105 ? 7.09 -17 -13.469 1 97.94 105 ALA A CA 1
ATOM 875 C C . ALA A 1 105 ? 8.562 -17.156 -13.836 1 97.94 105 ALA A C 1
ATOM 877 O O . ALA A 1 105 ? 9.164 -18.203 -13.586 1 97.94 105 ALA A O 1
ATOM 878 N N . GLU A 1 106 ? 9.141 -16.125 -14.422 1 97.31 106 GLU A N 1
ATOM 879 C CA . GLU A 1 106 ? 10.547 -16.156 -14.805 1 97.31 106 GLU A CA 1
ATOM 880 C C . GLU A 1 106 ? 11.453 -16.312 -13.586 1 97.31 106 GLU A C 1
ATOM 882 O O . GLU A 1 106 ? 12.414 -17.094 -13.617 1 97.31 106 GLU A O 1
ATOM 887 N N . LYS A 1 107 ? 11.148 -15.617 -12.602 1 97.31 107 LYS A N 1
ATOM 888 C CA . LYS A 1 107 ? 11.93 -15.727 -11.375 1 97.31 107 LYS A CA 1
ATOM 889 C C . LYS A 1 107 ? 11.875 -17.141 -10.805 1 97.31 107 LYS A C 1
ATOM 891 O O . LYS A 1 107 ? 12.906 -17.703 -10.43 1 97.31 107 LYS A O 1
ATOM 896 N N . LEU A 1 108 ? 10.672 -17.672 -10.734 1 97.12 108 LEU A N 1
ATOM 897 C CA . LEU A 1 108 ? 10.5 -19 -10.172 1 97.12 108 LEU A CA 1
ATOM 898 C C . LEU A 1 108 ? 11.164 -20.062 -11.055 1 97.12 108 LEU A C 1
ATOM 900 O O . L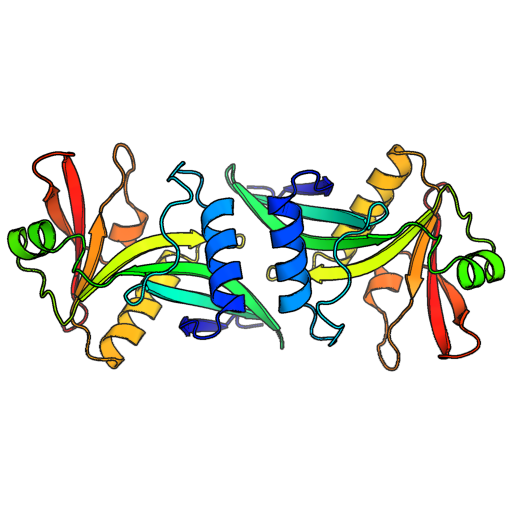EU A 1 108 ? 11.703 -21.047 -10.547 1 97.12 108 LEU A O 1
ATOM 904 N N . LYS A 1 109 ? 11.133 -19.828 -12.328 1 97.31 109 LYS A N 1
ATOM 905 C CA . LYS A 1 109 ? 11.844 -20.703 -13.25 1 97.31 109 LYS A CA 1
ATOM 906 C C . LYS A 1 109 ? 13.328 -20.75 -12.93 1 97.31 109 LYS A C 1
ATOM 908 O O . LYS A 1 109 ? 13.922 -21.844 -12.852 1 97.31 109 LYS A O 1
ATOM 913 N N . LYS A 1 110 ? 13.82 -19.641 -12.711 1 96.25 110 LYS A N 1
ATOM 914 C CA . LYS A 1 110 ? 15.242 -19.547 -12.391 1 96.25 110 LYS A CA 1
ATOM 915 C C . LYS A 1 110 ? 15.555 -20.234 -11.062 1 96.25 110 LYS A C 1
ATOM 917 O O . LYS A 1 110 ? 16.656 -20.719 -10.859 1 96.25 110 LYS A O 1
ATOM 922 N N . ASP A 1 111 ? 14.562 -20.281 -10.211 1 94 111 ASP A N 1
ATOM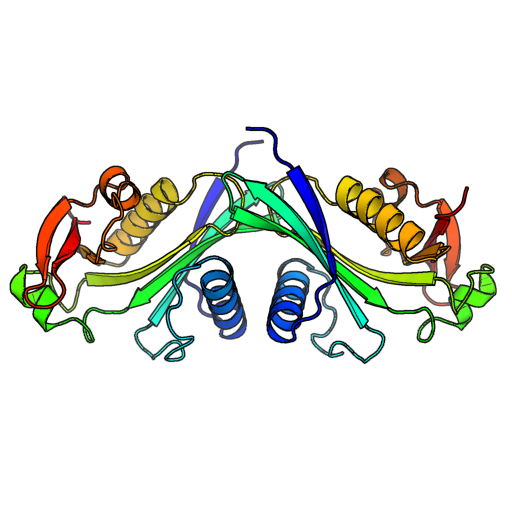 923 C CA . ASP A 1 111 ? 14.719 -20.922 -8.906 1 94 111 ASP A CA 1
ATOM 924 C C . ASP A 1 111 ? 14.516 -22.422 -9.008 1 94 111 ASP A C 1
ATOM 926 O O . ASP A 1 111 ? 14.594 -23.141 -8.008 1 94 111 ASP A O 1
ATOM 930 N N . GLY A 1 112 ? 14.172 -22.969 -10.242 1 94.38 112 GLY A N 1
ATOM 931 C CA . GLY A 1 112 ? 14.102 -24.406 -10.453 1 94.38 112 GLY A CA 1
ATOM 932 C C . GLY A 1 112 ? 12.68 -24.938 -10.406 1 94.38 112 GLY A C 1
ATOM 933 O O . GLY A 1 112 ? 12.469 -26.156 -10.422 1 94.38 112 GLY A O 1
ATOM 934 N N . PHE A 1 113 ? 11.703 -24.031 -10.375 1 96.44 113 PHE A N 1
ATOM 935 C CA . PHE A 1 113 ? 10.32 -24.469 -10.367 1 96.44 113 PHE A CA 1
ATOM 936 C C . PHE A 1 113 ? 9.812 -24.688 -11.789 1 96.44 113 PHE A C 1
ATOM 938 O O . PHE A 1 113 ? 10.328 -24.078 -12.734 1 96.44 113 PHE A O 1
ATOM 945 N N . GLU A 1 114 ? 8.766 -25.562 -11.891 1 96.94 114 GLU A N 1
ATOM 946 C CA . GLU A 1 114 ? 8.336 -25.969 -13.219 1 96.94 114 GLU A CA 1
ATOM 947 C C . GLU A 1 114 ? 6.91 -25.5 -13.516 1 96.94 114 GLU A C 1
ATOM 949 O O . GLU A 1 114 ? 6.523 -25.375 -14.672 1 96.94 114 GLU A O 1
ATOM 954 N N . VAL A 1 115 ? 6.172 -25.281 -12.43 1 97.69 115 VAL A N 1
ATOM 955 C CA . VAL A 1 115 ? 4.766 -25 -12.688 1 97.69 115 VAL A CA 1
ATOM 956 C C . VAL A 1 115 ? 4.266 -23.938 -11.703 1 97.69 115 VAL A C 1
ATOM 958 O O . VAL A 1 115 ? 4.562 -24 -10.508 1 97.69 115 VAL A O 1
ATOM 961 N N . LEU A 1 116 ? 3.539 -23 -12.164 1 98.06 116 LEU A N 1
ATOM 962 C CA . LEU A 1 116 ? 2.701 -22.062 -11.414 1 98.06 116 LEU A CA 1
ATOM 963 C C . LEU A 1 116 ? 1.227 -22.281 -11.742 1 98.06 116 LEU A C 1
ATOM 965 O O . LEU A 1 116 ? 0.86 -22.391 -12.914 1 98.06 116 LEU A O 1
ATOM 969 N N . TRP A 1 117 ? 0.429 -22.406 -10.672 1 97.69 117 TRP A N 1
ATOM 970 C CA . TRP A 1 117 ? -0.962 -22.703 -11 1 97.69 117 TRP A CA 1
ATOM 971 C C . TRP A 1 117 ? -1.906 -22.078 -9.969 1 97.69 117 TRP A C 1
ATOM 973 O O . TRP A 1 117 ? -1.465 -21.594 -8.93 1 97.69 117 TRP A O 1
ATOM 983 N N . THR A 1 118 ? -3.219 -21.953 -10.281 1 96.25 118 THR A N 1
ATOM 984 C CA . THR A 1 118 ? -4.211 -21.312 -9.43 1 96.25 118 THR A CA 1
ATOM 985 C C . THR A 1 118 ? -5.613 -21.812 -9.758 1 96.25 118 THR A C 1
ATOM 987 O O . THR A 1 118 ? -5.809 -22.516 -10.742 1 96.25 118 THR A O 1
ATOM 990 N N . LEU A 1 119 ? -6.477 -21.484 -8.859 1 94.81 119 LEU A N 1
ATOM 991 C CA . LEU A 1 119 ? -7.898 -21.688 -9.109 1 94.81 119 LEU A CA 1
ATOM 992 C C . LEU A 1 119 ? -8.578 -20.391 -9.516 1 94.81 119 LEU A C 1
ATOM 994 O O . LEU A 1 119 ? -8.312 -19.328 -8.93 1 94.81 119 LEU A O 1
ATOM 998 N N . GLY A 1 120 ? -9.312 -20.5 -10.617 1 91.19 120 GLY A N 1
ATOM 999 C CA . GLY A 1 120 ? -10.117 -19.344 -11 1 91.19 120 GLY A CA 1
ATOM 1000 C C . GLY A 1 120 ? -11.266 -19.078 -10.047 1 91.19 120 GLY A C 1
ATOM 1001 O O . GLY A 1 120 ? -11.586 -19.906 -9.195 1 91.19 120 GLY A O 1
ATOM 1002 N N . PHE A 1 121 ? -11.766 -17.844 -10.078 1 80.19 121 PHE A N 1
ATOM 1003 C CA . PHE A 1 121 ? -12.961 -17.484 -9.32 1 80.19 121 PHE A CA 1
ATOM 1004 C C . PHE A 1 121 ? -14.219 -17.781 -10.125 1 80.19 121 PHE A C 1
ATOM 1006 O O . PHE A 1 121 ? -14.281 -17.5 -11.32 1 80.19 121 PHE A O 1
ATOM 1013 N N . PRO A 1 122 ? -15.148 -18.328 -9.383 1 76.88 122 PRO A N 1
ATOM 1014 C CA . PRO A 1 122 ? -16.422 -18.531 -10.094 1 76.88 122 PRO A CA 1
ATOM 1015 C C . PRO A 1 122 ? -17.047 -17.219 -10.57 1 76.88 122 PRO A C 1
ATOM 1017 O O . PRO A 1 122 ? -16.891 -16.188 -9.914 1 76.88 122 PRO A O 1
ATOM 1020 N N . ASP A 1 123 ? -17.703 -17.188 -11.688 1 73.44 123 ASP A N 1
ATOM 1021 C CA . ASP A 1 123 ? -18.438 -16.062 -12.219 1 73.44 123 ASP A CA 1
ATOM 1022 C C . ASP A 1 123 ? -17.5 -14.914 -12.609 1 73.44 123 ASP A C 1
ATOM 1024 O O . ASP A 1 123 ? -17.906 -13.75 -12.609 1 73.44 123 ASP A O 1
ATOM 1028 N N . HIS A 1 124 ? -16.266 -15.203 -12.633 1 81.88 124 HIS A N 1
ATOM 1029 C CA . HIS A 1 124 ? -15.273 -14.258 -13.156 1 81.88 124 HIS A CA 1
ATOM 1030 C C . HIS A 1 124 ? -14.695 -14.75 -14.477 1 81.88 124 HIS A C 1
ATOM 1032 O O . HIS A 1 124 ? -14.672 -15.953 -14.75 1 81.88 124 HIS A O 1
ATOM 1038 N N . SER A 1 125 ? -14.383 -13.867 -15.289 1 85.19 125 SER A N 1
ATOM 1039 C CA . SER A 1 125 ? -13.82 -14.234 -16.578 1 85.19 125 SER A CA 1
ATOM 1040 C C . SER A 1 125 ? -12.422 -14.828 -16.438 1 85.19 125 SER A C 1
ATOM 1042 O O . SER A 1 125 ? -11.922 -15.477 -17.359 1 85.19 125 SER A O 1
ATOM 1044 N N . ASN A 1 126 ? -11.758 -14.602 -15.32 1 91.5 126 ASN A N 1
ATOM 1045 C CA . ASN A 1 126 ? -10.398 -15.055 -15.055 1 91.5 126 ASN A CA 1
ATOM 1046 C C . ASN A 1 126 ? -9.438 -14.617 -16.156 1 91.5 126 ASN A C 1
ATOM 1048 O O . ASN A 1 126 ? -8.477 -15.32 -16.469 1 91.5 126 ASN A O 1
ATOM 1052 N N . ALA A 1 127 ? -9.742 -13.477 -16.859 1 94.06 127 ALA A N 1
ATOM 1053 C CA . ALA A 1 127 ? -8.977 -12.938 -17.984 1 94.06 127 ALA A CA 1
ATOM 1054 C C . ALA A 1 127 ? -7.531 -12.68 -17.594 1 94.06 127 ALA A C 1
ATOM 1056 O O . ALA A 1 127 ? -6.617 -12.836 -18.406 1 94.06 127 ALA A O 1
ATOM 1057 N N . LEU A 1 128 ? -7.344 -12.383 -16.375 1 94.44 128 LEU A N 1
ATOM 1058 C CA . LEU A 1 128 ? -6 -12.102 -15.883 1 94.44 128 LEU A CA 1
ATOM 1059 C C . LEU A 1 128 ? -5.066 -13.273 -16.141 1 94.44 128 LEU A C 1
ATOM 1061 O O . LEU A 1 128 ? -3.996 -13.102 -16.734 1 94.44 128 LEU A O 1
ATOM 1065 N N . TYR A 1 129 ? -5.488 -14.43 -15.805 1 96.38 129 TYR A N 1
ATOM 1066 C CA . TYR A 1 129 ? -4.637 -15.609 -15.898 1 96.38 129 TYR A CA 1
ATOM 1067 C C . TYR A 1 129 ? -4.441 -16.016 -17.359 1 96.38 129 TYR A C 1
ATOM 1069 O O . TYR A 1 129 ? -3.334 -16.391 -17.766 1 96.38 129 TYR A O 1
ATOM 1077 N N . LYS A 1 130 ? -5.453 -15.844 -18.141 1 95.81 130 LYS A N 1
ATOM 1078 C CA . LYS A 1 130 ? -5.324 -16.141 -19.562 1 95.81 130 LYS A CA 1
ATOM 1079 C C . LYS A 1 130 ? -4.32 -15.195 -20.219 1 95.81 130 LYS A C 1
ATOM 1081 O O . LYS A 1 130 ? -3.443 -15.648 -20.969 1 95.81 130 LYS A O 1
ATOM 1086 N N . LYS A 1 131 ? -4.426 -14.016 -19.906 1 96.81 131 LYS A N 1
ATOM 1087 C CA . LYS A 1 131 ? -3.537 -13.016 -20.484 1 96.81 131 LYS A CA 1
ATOM 1088 C C . LYS A 1 131 ? -2.1 -13.219 -20.016 1 96.81 131 LYS A C 1
ATOM 1090 O O . LYS A 1 131 ? -1.154 -12.859 -20.719 1 96.81 131 LYS A O 1
ATOM 1095 N N . ALA A 1 132 ? -1.964 -13.852 -18.891 1 97.25 132 ALA A N 1
ATOM 1096 C CA . ALA A 1 132 ? -0.634 -14.078 -18.328 1 97.25 132 ALA A CA 1
ATOM 1097 C C . ALA A 1 132 ? -0.055 -15.406 -18.812 1 97.25 132 ALA A C 1
ATOM 1099 O O . ALA A 1 132 ? 0.994 -15.836 -18.328 1 97.25 132 ALA A O 1
ATOM 1100 N N . GLY A 1 133 ? -0.738 -16.109 -19.703 1 97 133 GLY A N 1
ATOM 1101 C CA . GLY A 1 133 ? -0.187 -17.297 -20.312 1 97 133 GLY A CA 1
ATOM 1102 C C . GLY A 1 133 ? -0.557 -18.578 -19.578 1 97 133 GLY A C 1
ATOM 1103 O O . GLY A 1 133 ? 0.037 -19.625 -19.828 1 97 133 GLY A O 1
ATOM 1104 N N . PHE A 1 134 ? -1.47 -18.438 -18.609 1 97.94 134 PHE A N 1
ATOM 1105 C CA . PHE A 1 134 ? -1.981 -19.656 -17.984 1 97.94 134 PHE A CA 1
ATOM 1106 C C . PHE A 1 134 ? -2.959 -20.375 -18.906 1 97.94 134 PHE A C 1
ATOM 1108 O O . PHE A 1 134 ? -3.742 -19.719 -19.609 1 97.94 134 PHE A O 1
ATOM 1115 N N . LYS A 1 135 ? -2.977 -21.656 -18.844 1 97.38 135 LYS A N 1
ATOM 1116 C CA . LYS A 1 135 ? -3.891 -22.484 -19.625 1 97.38 135 LYS A CA 1
ATOM 1117 C C . LYS A 1 135 ? -4.945 -23.125 -18.734 1 97.38 135 LYS A C 1
ATOM 1119 O O . LYS A 1 135 ? -4.637 -23.609 -17.641 1 97.38 135 LYS A O 1
ATOM 1124 N N . LEU A 1 136 ? -6.117 -23.078 -19.172 1 96.75 136 LEU A N 1
ATOM 1125 C CA . LEU A 1 136 ? -7.188 -23.828 -18.516 1 96.75 136 LEU A CA 1
ATOM 1126 C C . LEU A 1 136 ? -7.023 -25.328 -18.734 1 96.75 136 LEU A C 1
ATOM 1128 O O . LEU A 1 136 ? -6.98 -25.797 -19.875 1 96.75 136 LEU A O 1
ATOM 1132 N N . VAL A 1 137 ? -6.957 -26.062 -17.625 1 97.12 137 VAL A N 1
ATOM 1133 C CA . VAL A 1 137 ? -6.691 -27.484 -17.812 1 97.12 137 VAL A CA 1
ATOM 1134 C C . VAL A 1 137 ? -7.891 -28.312 -17.344 1 97.12 137 VAL A C 1
ATOM 1136 O O . VAL A 1 137 ? -7.961 -29.516 -17.578 1 97.12 137 VAL A O 1
ATOM 1139 N N . GLY A 1 138 ? -8.805 -27.703 -16.625 1 95.06 138 GLY A N 1
ATOM 1140 C CA . GLY A 1 138 ? -9.992 -28.391 -16.156 1 95.06 138 GLY A CA 1
ATOM 1141 C C . GLY A 1 138 ? -10.711 -27.641 -15.047 1 95.06 138 GLY A C 1
ATOM 1142 O O . GLY A 1 138 ? -10.641 -26.406 -14.977 1 95.06 138 GLY A O 1
ATOM 1143 N N . GLN A 1 139 ? -11.539 -28.406 -14.281 1 94.81 139 GLN A N 1
ATOM 1144 C CA . GLN A 1 139 ? -12.297 -27.859 -13.148 1 94.81 139 GLN A CA 1
ATOM 1145 C C . GLN A 1 139 ? -12.266 -28.828 -11.961 1 94.81 139 GLN A C 1
ATOM 1147 O O . GLN A 1 139 ? -12.188 -30.047 -12.148 1 94.81 139 GLN A O 1
ATOM 1152 N N . THR A 1 140 ? -12.25 -28.203 -10.844 1 92.94 140 THR A N 1
ATOM 1153 C CA . THR A 1 140 ? -12.336 -29.031 -9.656 1 92.94 140 THR A CA 1
ATOM 1154 C C . THR A 1 140 ? -13.664 -29.797 -9.625 1 92.94 140 THR A C 1
ATOM 1156 O O . THR A 1 140 ? -14.688 -29.266 -10.062 1 92.94 140 THR A O 1
ATOM 1159 N N . SER A 1 141 ? -13.719 -30.906 -9.055 1 87.25 141 SER A N 1
ATOM 1160 C CA . SER A 1 141 ? -14.883 -31.797 -9.078 1 87.25 141 SER A CA 1
ATOM 1161 C C . SER A 1 141 ? -15.992 -31.266 -8.172 1 87.25 141 SER A C 1
ATOM 1163 O O . SER A 1 141 ? -17.172 -31.328 -8.531 1 87.25 141 SER A O 1
ATOM 1165 N N . ARG A 1 142 ? -15.641 -30.703 -7.02 1 85.31 142 ARG A N 1
ATOM 1166 C CA . ARG A 1 142 ? -16.625 -30.328 -6.004 1 85.31 142 ARG A CA 1
ATOM 1167 C C . ARG A 1 142 ? -17.125 -28.906 -6.215 1 85.31 142 ARG A C 1
ATOM 1169 O O . ARG A 1 142 ? -18.328 -28.656 -6.242 1 85.31 142 ARG A O 1
ATOM 1176 N N . THR A 1 143 ? -16.281 -27.922 -6.434 1 86.06 143 THR A N 1
ATOM 1177 C CA . THR A 1 143 ? -16.625 -26.516 -6.418 1 86.06 143 THR A CA 1
ATOM 1178 C C . THR A 1 143 ? -16.688 -25.953 -7.84 1 86.06 143 THR A C 1
ATOM 1180 O O . THR A 1 143 ? -17.125 -24.828 -8.047 1 86.06 143 THR A O 1
ATOM 1183 N N . LYS A 1 144 ? -16.234 -26.734 -8.797 1 89.12 144 LYS A N 1
ATOM 1184 C CA . LYS A 1 144 ? -16.266 -26.375 -10.211 1 89.12 144 LYS A CA 1
ATOM 1185 C C . LYS A 1 144 ? -15.43 -25.141 -10.484 1 89.12 144 LYS A C 1
ATOM 1187 O O . LYS A 1 144 ? -15.742 -24.359 -11.391 1 89.12 144 LYS A O 1
ATOM 1192 N N . HIS A 1 145 ? -14.414 -24.953 -9.672 1 93 145 HIS A N 1
ATOM 1193 C CA . HIS A 1 145 ? -13.453 -23.891 -9.961 1 93 145 HIS A CA 1
ATOM 1194 C C . HIS A 1 145 ? -12.539 -24.281 -11.125 1 93 145 HIS A C 1
ATOM 1196 O O . HIS A 1 145 ? -12.039 -25.406 -11.172 1 93 145 HIS A O 1
ATOM 1202 N N . GLU A 1 146 ? -12.438 -23.359 -11.992 1 95.62 146 GLU A N 1
ATOM 1203 C CA . GLU A 1 146 ? -11.484 -23.594 -13.07 1 95.62 146 GLU A CA 1
ATOM 1204 C C . GLU A 1 146 ? -10.062 -23.734 -12.539 1 95.62 146 GLU A C 1
ATOM 1206 O O . GLU A 1 146 ? -9.68 -23.047 -11.594 1 95.62 146 GLU A O 1
ATOM 1211 N N . VAL A 1 147 ? -9.328 -24.641 -13.102 1 96.81 147 VAL A N 1
ATOM 1212 C CA . VAL A 1 147 ? -7.922 -24.828 -12.758 1 96.81 147 VAL A CA 1
ATOM 1213 C C . VAL A 1 147 ? -7.043 -24.266 -13.875 1 96.81 147 VAL A C 1
ATOM 1215 O O . VAL A 1 147 ? -7.141 -24.688 -15.023 1 96.81 147 VAL A O 1
ATOM 1218 N N . TYR A 1 148 ? -6.195 -23.25 -13.562 1 97.56 148 TYR A N 1
ATOM 1219 C CA . TYR A 1 148 ? -5.285 -22.609 -14.5 1 97.56 148 TYR A CA 1
ATOM 1220 C C . TYR A 1 148 ? -3.836 -22.953 -14.18 1 97.56 148 TYR A C 1
ATOM 1222 O O . TYR A 1 148 ? -3.408 -22.859 -13.031 1 97.56 148 TYR A O 1
ATOM 1230 N N . VAL A 1 149 ? -3.045 -23.328 -15.227 1 98 149 VAL A N 1
ATOM 1231 C CA . VAL A 1 149 ? -1.66 -23.766 -15.062 1 98 149 VAL A CA 1
ATOM 1232 C C . VAL A 1 149 ? -0.76 -22.984 -16.016 1 98 149 VAL A C 1
ATOM 1234 O O . VAL A 1 149 ? -1.131 -22.734 -17.172 1 98 149 VAL A O 1
ATOM 1237 N N . LYS A 1 150 ? 0.351 -22.562 -15.539 1 98.06 150 LYS A N 1
ATOM 1238 C CA . LYS A 1 150 ? 1.435 -22.016 -16.359 1 98.06 150 LYS A CA 1
ATOM 1239 C C . LYS A 1 150 ? 2.709 -22.844 -16.188 1 98.06 150 LYS A C 1
ATOM 1241 O O . LYS A 1 150 ? 3.312 -22.859 -15.109 1 98.06 150 LYS A O 1
ATOM 1246 N N . TYR A 1 151 ? 3.121 -23.516 -17.25 1 96.94 151 TYR A N 1
ATOM 1247 C CA . TYR A 1 151 ? 4.375 -24.266 -17.25 1 96.94 151 TYR A CA 1
ATOM 1248 C C . TYR A 1 151 ? 5.559 -23.344 -17.5 1 96.94 151 TYR A C 1
ATOM 1250 O O . TYR A 1 151 ? 5.543 -22.547 -18.438 1 96.94 151 TYR A O 1
ATOM 1258 N N . LEU A 1 152 ? 6.543 -23.406 -16.625 1 96.31 152 LEU A N 1
ATOM 1259 C CA . LEU A 1 152 ? 7.621 -22.422 -16.625 1 96.31 152 LEU A CA 1
ATOM 1260 C C . LEU A 1 152 ? 8.789 -22.906 -17.484 1 96.31 152 LEU A C 1
ATOM 1262 O O . LEU A 1 152 ? 9.648 -22.109 -17.875 1 96.31 152 LEU A O 1
ATOM 1266 N N . ASN A 1 153 ? 8.992 -24.25 -17.656 1 85.25 153 ASN A N 1
ATOM 1267 C CA . ASN A 1 153 ? 10.047 -24.812 -18.5 1 85.25 153 ASN A CA 1
ATOM 1268 C C . ASN A 1 153 ? 9.562 -25.016 -19.922 1 85.25 153 ASN A C 1
ATOM 1270 O O . ASN A 1 153 ? 8.414 -25.406 -20.156 1 85.25 153 ASN A O 1
ATOM 1274 N N . LYS A 1 154 ? 9.734 -24.188 -21.062 1 60.97 154 LYS A N 1
ATOM 1275 C CA . LYS A 1 154 ? 9.375 -24.656 -22.406 1 60.97 154 LYS A CA 1
ATOM 1276 C C . LYS A 1 154 ? 9.992 -26.016 -22.688 1 60.97 154 LYS A C 1
ATOM 1278 O O . LYS A 1 154 ? 11.062 -26.344 -22.172 1 60.97 154 LYS A O 1
ATOM 1283 N N . MET B 1 1 ? -10.617 6.742 -18.219 1 49.03 1 MET B N 1
ATOM 1284 C CA . MET B 1 1 ? -11.492 7.18 -17.141 1 49.03 1 MET B CA 1
ATOM 1285 C C . MET B 1 1 ? -10.758 8.141 -16.203 1 49.03 1 MET B C 1
ATOM 1287 O O . MET B 1 1 ? -9.539 8.078 -16.078 1 49.03 1 MET B O 1
ATOM 1291 N N . ASN B 1 2 ? -11.453 9.258 -15.664 1 59.19 2 ASN B N 1
ATOM 1292 C CA . ASN B 1 2 ? -10.812 10.336 -14.922 1 59.19 2 ASN B CA 1
ATOM 1293 C C . ASN B 1 2 ? -10.461 9.906 -13.5 1 59.19 2 ASN B C 1
ATOM 1295 O O . ASN B 1 2 ? -11.336 9.5 -12.734 1 59.19 2 ASN B O 1
ATOM 1299 N N . GLN B 1 3 ? -9.25 9.68 -13.133 1 76.19 3 GLN B N 1
ATOM 1300 C CA . GLN B 1 3 ? -8.781 9.422 -11.781 1 76.19 3 GLN B CA 1
ATOM 1301 C C . GLN B 1 3 ? -9.273 10.492 -10.812 1 76.19 3 GLN B C 1
ATOM 1303 O O . GLN B 1 3 ? -9.203 11.688 -11.102 1 76.19 3 GLN B O 1
ATOM 1308 N N . LYS B 1 4 ? -10.148 9.906 -9.945 1 89.94 4 LYS B N 1
ATOM 1309 C CA . LYS B 1 4 ? -10.602 10.797 -8.883 1 89.94 4 LYS B CA 1
ATOM 1310 C C . LYS B 1 4 ? -9.883 10.492 -7.57 1 89.94 4 LYS B C 1
ATOM 1312 O O . LYS B 1 4 ? -9.617 9.328 -7.258 1 89.94 4 LYS B O 1
ATOM 1317 N N . TYR B 1 5 ? -9.516 11.602 -6.934 1 94.44 5 TYR B N 1
ATOM 1318 C CA . TYR B 1 5 ? -8.805 11.469 -5.664 1 94.44 5 TYR B CA 1
ATOM 1319 C C . TYR B 1 5 ? -9.656 11.977 -4.508 1 94.44 5 TYR B C 1
ATOM 1321 O O . TYR B 1 5 ? -10.414 12.938 -4.664 1 94.44 5 TYR B O 1
ATOM 1329 N N . GLU B 1 6 ? -9.594 11.281 -3.453 1 95.81 6 GLU B N 1
ATOM 1330 C CA . GLU B 1 6 ? -10.328 11.711 -2.264 1 95.81 6 GLU B CA 1
ATOM 1331 C C . GLU B 1 6 ? -9.492 11.5 -1.001 1 95.81 6 GLU B C 1
ATOM 1333 O O . GLU B 1 6 ? -8.625 10.625 -0.964 1 95.81 6 GLU B O 1
ATOM 1338 N N . VAL B 1 7 ? -9.758 12.297 -0.005 1 97.56 7 VAL B N 1
ATOM 1339 C CA . VAL B 1 7 ? -9.117 12.148 1.299 1 97.56 7 VAL B CA 1
ATOM 1340 C C . VAL B 1 7 ? -10.094 11.508 2.281 1 97.56 7 VAL B C 1
ATOM 1342 O O . VAL B 1 7 ? -11.242 11.945 2.41 1 97.56 7 VAL B O 1
ATOM 1345 N N . GLU B 1 8 ? -9.586 10.477 2.961 1 96.81 8 GLU B N 1
ATOM 1346 C CA . GLU B 1 8 ? -10.414 9.812 3.959 1 96.81 8 GLU B CA 1
ATOM 1347 C C . GLU B 1 8 ? -9.68 9.672 5.289 1 96.81 8 GLU B C 1
ATOM 1349 O O . GLU B 1 8 ? -8.508 9.273 5.316 1 96.81 8 GLU B O 1
ATOM 1354 N N . GLU B 1 9 ? -10.383 10.031 6.328 1 96.56 9 GLU B N 1
ATOM 1355 C CA . GLU B 1 9 ? -9.844 9.734 7.648 1 96.56 9 GLU B CA 1
ATOM 1356 C C . GLU B 1 9 ? -10.055 8.266 8.016 1 96.56 9 GLU B C 1
ATOM 1358 O O . GLU B 1 9 ? -11.141 7.719 7.809 1 96.56 9 GLU B O 1
ATOM 1363 N N . ILE B 1 10 ? -9.031 7.719 8.555 1 94.56 10 ILE B N 1
ATOM 1364 C CA . ILE B 1 10 ? -9.086 6.309 8.93 1 94.56 10 ILE B CA 1
ATOM 1365 C C . ILE B 1 10 ? -9.648 6.168 10.344 1 94.56 10 ILE B C 1
ATOM 1367 O O . ILE B 1 10 ? -9.102 6.73 11.289 1 94.56 10 ILE B O 1
ATOM 1371 N N . LYS B 1 11 ? -10.664 5.352 10.445 1 89.75 11 LYS B N 1
ATOM 1372 C CA . LYS B 1 11 ? -11.297 5.191 11.75 1 89.75 11 LYS B CA 1
ATOM 1373 C C . LYS B 1 11 ? -11.172 3.756 12.25 1 89.75 11 LYS B C 1
ATOM 1375 O O . LYS B 1 11 ? -11.219 3.508 13.461 1 89.75 11 LYS B O 1
ATOM 1380 N N . ASN B 1 12 ? -10.984 2.848 11.352 1 89.12 12 ASN B N 1
ATOM 1381 C CA . ASN B 1 12 ? -10.891 1.445 11.742 1 89.12 12 ASN B CA 1
ATOM 1382 C C . ASN B 1 12 ? -9.469 1.07 12.141 1 89.12 12 ASN B C 1
ATOM 1384 O O . ASN B 1 12 ? -8.508 1.483 11.492 1 89.12 12 ASN B O 1
ATOM 1388 N N . LYS B 1 13 ? -9.391 0.283 13.195 1 88.19 13 LYS B N 1
ATOM 1389 C CA . LYS B 1 13 ? -8.109 -0.057 13.805 1 88.19 13 LYS B CA 1
ATOM 1390 C C . LYS B 1 13 ? -7.207 -0.792 12.812 1 88.19 13 LYS B C 1
ATOM 1392 O O . LYS B 1 13 ? -5.992 -0.573 12.789 1 88.19 13 LYS B O 1
ATOM 1397 N N . GLU B 1 14 ? -7.766 -1.675 11.992 1 87.75 14 GLU B N 1
ATOM 1398 C CA . GLU B 1 14 ? -6.977 -2.447 11.039 1 87.75 14 GLU B CA 1
ATOM 1399 C C . GLU B 1 14 ? -6.406 -1.549 9.945 1 87.75 14 GLU B C 1
ATOM 1401 O O . GLU B 1 14 ? -5.254 -1.717 9.531 1 87.75 14 GLU B O 1
ATOM 1406 N N . LEU B 1 15 ? -7.184 -0.584 9.562 1 92.94 15 LEU B N 1
ATOM 1407 C CA . LEU B 1 15 ? -6.711 0.352 8.547 1 92.94 15 LEU B CA 1
ATOM 1408 C C . LEU B 1 15 ? -5.664 1.297 9.125 1 92.94 15 LEU B C 1
ATOM 1410 O O . LEU B 1 15 ? -4.734 1.702 8.422 1 92.94 15 LEU B O 1
ATOM 1414 N N . VAL B 1 16 ? -5.805 1.592 10.391 1 93 16 VAL B N 1
ATOM 1415 C CA . VAL B 1 16 ? -4.785 2.391 11.062 1 93 16 VAL B CA 1
ATOM 1416 C C . VAL B 1 16 ? -3.459 1.635 11.07 1 93 16 VAL B C 1
ATOM 1418 O O . VAL B 1 16 ? -2.406 2.211 10.789 1 93 16 VAL B O 1
ATOM 1421 N N . LYS B 1 17 ? -3.529 0.372 11.383 1 90.81 17 LYS B N 1
ATOM 1422 C CA . LYS B 1 17 ? -2.33 -0.461 11.367 1 90.81 17 LYS B CA 1
ATOM 1423 C C . LYS B 1 17 ? -1.698 -0.492 9.977 1 90.81 17 LYS B C 1
ATOM 1425 O O . LYS B 1 17 ? -0.477 -0.393 9.844 1 90.81 17 LYS B O 1
ATOM 1430 N N . LEU B 1 18 ? -2.494 -0.64 8.945 1 92.75 18 LEU B N 1
ATOM 1431 C CA . LEU B 1 18 ? -1.999 -0.628 7.578 1 92.75 18 LEU B CA 1
ATOM 1432 C C . LEU B 1 18 ? -1.337 0.706 7.25 1 92.75 18 LEU B C 1
ATOM 1434 O O . LEU B 1 18 ? -0.223 0.738 6.719 1 92.75 18 LEU B O 1
ATOM 1438 N N . ALA B 1 19 ? -2.002 1.739 7.586 1 93.25 19 ALA B N 1
ATOM 1439 C CA . ALA B 1 19 ? -1.45 3.07 7.34 1 93.25 19 ALA B CA 1
ATOM 1440 C C . ALA B 1 19 ? -0.099 3.24 8.031 1 93.25 19 ALA B C 1
ATOM 1442 O O . ALA B 1 19 ? 0.847 3.762 7.434 1 93.25 19 ALA B O 1
ATOM 1443 N N . ARG B 1 20 ? -0.028 2.764 9.211 1 91.44 20 ARG B N 1
ATOM 1444 C CA . ARG B 1 20 ? 1.225 2.865 9.953 1 91.44 20 ARG B CA 1
ATOM 1445 C C . ARG B 1 20 ? 2.332 2.07 9.266 1 91.44 20 ARG B C 1
ATOM 1447 O O . ARG B 1 20 ? 3.467 2.541 9.164 1 91.44 20 ARG B O 1
ATOM 1454 N N . MET B 1 21 ? 2.027 0.941 8.836 1 91.94 21 MET B N 1
ATOM 1455 C CA . MET B 1 21 ? 3.027 0.103 8.188 1 91.94 21 MET B CA 1
ATOM 1456 C C . MET B 1 21 ? 3.467 0.716 6.859 1 91.94 21 MET B C 1
ATOM 1458 O O . MET B 1 21 ? 4.641 0.63 6.488 1 91.94 21 MET B O 1
ATOM 1462 N N . LEU B 1 22 ? 2.514 1.339 6.141 1 93.69 22 LEU B N 1
ATOM 1463 C CA . LEU B 1 22 ? 2.852 2.027 4.902 1 93.69 22 LEU B CA 1
ATOM 1464 C C . LEU B 1 22 ? 3.764 3.219 5.172 1 93.69 22 LEU B C 1
ATOM 1466 O O . LEU B 1 22 ? 4.746 3.43 4.457 1 93.69 22 LEU B O 1
ATOM 1470 N N . ILE B 1 23 ? 3.447 3.945 6.191 1 91.88 23 ILE B N 1
ATOM 1471 C CA . ILE B 1 23 ? 4.285 5.078 6.57 1 91.88 23 ILE B CA 1
ATOM 1472 C C . ILE B 1 23 ? 5.684 4.586 6.938 1 91.88 23 ILE B C 1
ATOM 1474 O O . ILE B 1 23 ? 6.684 5.16 6.5 1 91.88 23 ILE B O 1
ATOM 1478 N N . ASP B 1 24 ? 5.805 3.508 7.66 1 88.5 24 ASP B N 1
ATOM 1479 C CA . ASP B 1 24 ? 7.094 2.965 8.078 1 88.5 24 ASP B CA 1
ATOM 1480 C C . ASP B 1 24 ? 7.887 2.447 6.875 1 88.5 24 ASP B C 1
ATOM 1482 O O . ASP B 1 24 ? 9.102 2.615 6.812 1 88.5 24 ASP B O 1
ATOM 1486 N N . TYR B 1 25 ? 7.215 1.866 6.008 1 89.94 25 TYR B N 1
ATOM 1487 C CA . TYR B 1 25 ? 7.867 1.261 4.848 1 89.94 25 TYR B CA 1
ATOM 1488 C C . TYR B 1 25 ? 8.406 2.328 3.906 1 89.94 25 TYR B C 1
ATOM 1490 O O . TYR B 1 25 ? 9.5 2.186 3.359 1 89.94 25 TYR B O 1
ATOM 1498 N N . TYR B 1 26 ? 7.617 3.391 3.717 1 89.62 26 TYR B N 1
ATOM 1499 C CA . TYR B 1 26 ? 7.965 4.355 2.682 1 89.62 26 TYR B CA 1
ATOM 1500 C C . TYR B 1 26 ? 8.719 5.539 3.27 1 89.62 26 TYR B C 1
ATOM 1502 O O . TYR B 1 26 ? 9.312 6.336 2.535 1 89.62 26 TYR B O 1
ATOM 1510 N N . HIS B 1 27 ? 8.492 5.617 4.508 1 78.44 27 HIS B N 1
ATOM 1511 C CA . HIS B 1 27 ? 9.211 6.742 5.105 1 78.44 27 HIS B CA 1
ATOM 1512 C C . HIS B 1 27 ? 10.578 6.309 5.633 1 78.44 27 HIS B C 1
ATOM 1514 O O . HIS B 1 27 ? 10.664 5.383 6.441 1 78.44 27 HIS B O 1
ATOM 1520 N N . ILE B 1 28 ? 11.578 6.508 4.875 1 60.38 28 ILE B N 1
ATOM 1521 C CA . ILE B 1 28 ? 12.961 6.133 5.145 1 60.38 28 ILE B CA 1
ATOM 1522 C C . ILE B 1 28 ? 13.367 6.621 6.531 1 60.38 28 ILE B C 1
ATOM 1524 O O . ILE B 1 28 ? 14.203 6.004 7.195 1 60.38 28 ILE B O 1
ATOM 1528 N N . GLN B 1 29 ? 12.883 7.664 6.836 1 50.56 29 GLN B N 1
ATOM 1529 C CA . GLN B 1 29 ? 13.492 8.312 7.996 1 50.56 29 GLN B CA 1
ATOM 1530 C C . GLN B 1 29 ? 13.109 7.594 9.289 1 50.56 29 GLN B C 1
ATOM 1532 O O . GLN B 1 29 ? 11.922 7.375 9.547 1 50.56 29 GLN B O 1
ATOM 1537 N N . GLY B 1 30 ? 13.875 6.637 9.852 1 42.81 30 GLY B N 1
ATOM 1538 C CA . GLY B 1 30 ? 14.234 5.961 11.086 1 42.81 30 GLY B CA 1
ATOM 1539 C C . GLY B 1 30 ? 13.195 6.117 12.18 1 42.81 30 GLY B C 1
ATOM 1540 O O . GLY B 1 30 ? 13.508 5.996 13.359 1 42.81 30 GLY B O 1
ATOM 1541 N N . MET B 1 31 ? 12.164 6.805 11.859 1 46.84 31 MET B N 1
ATOM 1542 C CA . MET B 1 31 ? 11.633 7.012 13.203 1 46.84 31 MET B CA 1
ATOM 1543 C C . MET B 1 31 ? 11.125 5.699 13.789 1 46.84 31 MET B C 1
ATOM 1545 O O . MET B 1 31 ? 10.617 4.84 13.07 1 46.84 31 MET B O 1
ATOM 1549 N N . VAL B 1 32 ? 11.617 5.523 14.898 1 47.62 32 VAL B N 1
ATOM 1550 C CA . VAL B 1 32 ? 11.352 4.367 15.75 1 47.62 32 VAL B CA 1
ATOM 1551 C C . VAL B 1 32 ? 9.867 4.016 15.695 1 47.62 32 VAL B C 1
ATOM 1553 O O . VAL B 1 32 ? 9.008 4.898 15.773 1 47.62 32 VAL B O 1
ATOM 1556 N N . LYS B 1 33 ? 9.57 2.828 15.156 1 50.56 33 LYS B N 1
ATOM 1557 C CA . LYS B 1 33 ? 8.305 2.104 15.164 1 50.56 33 LYS B CA 1
ATOM 1558 C C . LYS B 1 33 ? 7.48 2.453 16.406 1 50.56 33 LYS B C 1
ATOM 1560 O O . LYS B 1 33 ? 6.406 1.889 16.625 1 50.56 33 LYS B O 1
ATOM 1565 N N . GLY B 1 34 ? 7.973 3.273 17.266 1 45.88 34 GLY B N 1
ATOM 1566 C CA . GLY B 1 34 ? 7.426 3.268 18.609 1 45.88 34 GLY B CA 1
ATOM 1567 C C . GLY B 1 34 ? 5.961 3.658 18.656 1 45.88 34 GLY B C 1
ATOM 1568 O O . GLY B 1 34 ? 5.176 3.047 19.391 1 45.88 34 GLY B O 1
ATOM 1569 N N . GLY B 1 35 ? 5.453 4.992 18.484 1 49.84 35 GLY B N 1
ATOM 1570 C CA . GLY B 1 35 ? 4.297 5.473 19.234 1 49.84 35 GLY B CA 1
ATOM 1571 C C . GLY B 1 35 ? 2.979 5.109 18.578 1 49.84 35 GLY B C 1
ATOM 1572 O O . GLY B 1 35 ? 2.773 5.379 17.391 1 49.84 35 GLY B O 1
ATOM 1573 N N . GLY B 1 36 ? 2.453 3.953 18.938 1 54.69 36 GLY B N 1
ATOM 1574 C CA . GLY B 1 36 ? 1.073 3.658 18.578 1 54.69 36 GLY B CA 1
ATOM 1575 C C . GLY B 1 36 ? 0.209 4.898 18.469 1 54.69 36 GLY B C 1
ATOM 1576 O O . GLY B 1 36 ? 0.596 5.977 18.922 1 54.69 36 GLY B O 1
ATOM 1577 N N . ALA B 1 37 ? -0.729 4.84 17.484 1 60.44 37 ALA B N 1
ATOM 1578 C CA . ALA B 1 37 ? -1.695 5.922 17.328 1 60.44 37 ALA B CA 1
ATOM 1579 C C . ALA B 1 37 ? -2.354 6.262 18.672 1 60.44 37 ALA B C 1
ATOM 1581 O O . ALA B 1 37 ? -3.109 5.457 19.219 1 60.44 37 ALA B O 1
ATOM 1582 N N . GLY B 1 38 ? -1.675 7.129 19.391 1 62.84 38 GLY B N 1
ATOM 1583 C CA . GLY B 1 38 ? -2.357 7.617 20.578 1 62.84 38 GLY B CA 1
ATOM 1584 C C . GLY B 1 38 ? -3.711 8.234 20.266 1 62.84 38 GLY B C 1
ATOM 1585 O O . GLY B 1 38 ? -4.156 8.242 19.125 1 62.84 38 GLY B O 1
ATOM 1586 N N . ARG B 1 39 ? -4.473 8.531 21.219 1 71.5 39 ARG B N 1
ATOM 1587 C CA . ARG B 1 39 ? -5.82 9.078 21.141 1 71.5 39 ARG B CA 1
ATOM 1588 C C . ARG B 1 39 ? -5.848 10.336 20.281 1 71.5 39 ARG B C 1
ATOM 1590 O O . ARG B 1 39 ? -6.863 10.641 19.641 1 71.5 39 ARG B O 1
ATOM 1597 N N . ASN B 1 40 ? -4.664 10.977 20.125 1 80.38 40 ASN B N 1
ATOM 1598 C CA . ASN B 1 40 ? -4.621 12.258 19.406 1 80.38 40 ASN B CA 1
ATOM 1599 C C . ASN B 1 40 ? -4.094 12.086 17.984 1 80.38 40 ASN B C 1
ATOM 1601 O O . ASN B 1 40 ? -3.951 13.07 17.266 1 80.38 40 ASN B O 1
ATOM 1605 N N . SER B 1 41 ? -3.811 10.797 17.734 1 88.12 41 SER B N 1
ATOM 1606 C CA . SER B 1 41 ? -3.297 10.523 16.406 1 88.12 41 SER B CA 1
ATOM 1607 C C . SER B 1 41 ? -4.43 10.266 15.414 1 88.12 41 SER B C 1
ATOM 1609 O O . SER B 1 41 ? -5.391 9.562 15.734 1 88.12 41 SER B O 1
ATOM 1611 N N . ARG B 1 42 ? -4.367 10.953 14.328 1 92.88 42 ARG B N 1
ATOM 1612 C CA . ARG B 1 42 ? -5.305 10.75 13.227 1 92.88 42 ARG B CA 1
ATOM 1613 C C . ARG B 1 42 ? -4.574 10.352 11.953 1 92.88 42 ARG B C 1
ATOM 1615 O O . ARG B 1 42 ? -3.482 10.852 11.672 1 92.88 42 ARG B O 1
ATOM 1622 N N . TYR B 1 43 ? -5.203 9.469 11.266 1 95.19 43 TYR B N 1
ATOM 1623 C CA . TYR B 1 43 ? -4.633 8.984 10.016 1 95.19 43 TYR B CA 1
ATOM 1624 C C . TYR B 1 43 ? -5.57 9.266 8.844 1 95.19 43 TYR B C 1
ATOM 1626 O O . TYR B 1 43 ? -6.789 9.109 8.961 1 95.19 43 TYR B O 1
ATOM 1634 N N . PHE B 1 44 ? -4.945 9.727 7.781 1 97.25 44 PHE B N 1
ATOM 1635 C CA . PHE B 1 44 ? -5.699 10.016 6.562 1 97.25 44 PHE B CA 1
ATOM 1636 C C . PHE B 1 44 ? -5.086 9.297 5.367 1 97.25 44 PHE B C 1
ATOM 1638 O O . PHE B 1 44 ? -3.861 9.18 5.266 1 97.25 44 PHE B O 1
ATOM 1645 N N . MET B 1 45 ? -5.855 8.828 4.504 1 97.38 45 MET B N 1
ATOM 1646 C CA . MET B 1 45 ? -5.445 8.227 3.236 1 97.38 45 MET B CA 1
ATOM 1647 C C . MET B 1 45 ? -5.875 9.102 2.059 1 97.38 45 MET B C 1
ATOM 1649 O O . MET B 1 45 ? -6.941 9.719 2.092 1 97.38 45 MET B O 1
ATOM 1653 N N . TYR B 1 46 ? -4.918 9.172 1.152 1 97.62 46 TYR B N 1
ATOM 1654 C CA . TYR B 1 46 ? -5.254 9.703 -0.162 1 97.62 46 TYR B CA 1
ATOM 1655 C C . TYR B 1 46 ? -5.57 8.586 -1.144 1 97.62 46 TYR B C 1
ATOM 1657 O O . TYR B 1 46 ? -4.703 7.762 -1.456 1 97.62 46 TYR B O 1
ATOM 1665 N N . LEU B 1 47 ? -6.855 8.555 -1.593 1 96.56 47 LEU B N 1
ATOM 1666 C CA . LEU B 1 47 ? -7.336 7.418 -2.369 1 96.56 47 LEU B CA 1
ATOM 1667 C C . LEU B 1 47 ? -7.527 7.801 -3.832 1 96.56 47 LEU B C 1
ATOM 1669 O O . LEU B 1 47 ? -8.117 8.844 -4.137 1 96.56 47 LEU B O 1
ATOM 1673 N N . GLU B 1 48 ? -6.895 7.02 -4.676 1 94.38 48 GLU B N 1
ATOM 1674 C CA . GLU B 1 48 ? -7.18 7.102 -6.105 1 94.38 48 GLU B CA 1
ATOM 1675 C C . GLU B 1 48 ? -8.25 6.09 -6.516 1 94.38 48 GLU B C 1
ATOM 1677 O O . GLU B 1 48 ? -8.148 4.906 -6.18 1 94.38 48 GLU B O 1
ATOM 1682 N N . LYS B 1 49 ? -9.25 6.637 -7.105 1 90.75 49 LYS B N 1
ATOM 1683 C CA . LYS B 1 49 ? -10.32 5.766 -7.582 1 90.75 49 LYS B CA 1
ATOM 1684 C C . LYS B 1 49 ? -10.117 5.391 -9.047 1 90.75 49 LYS B C 1
ATOM 1686 O O . LYS B 1 49 ? -9.992 6.27 -9.906 1 90.75 49 LYS B O 1
ATOM 1691 N N . GLU B 1 50 ? -9.898 4.086 -9.32 1 84.06 50 GLU B N 1
ATOM 1692 C CA . GLU B 1 50 ? -9.859 3.537 -10.672 1 84.06 50 GLU B CA 1
ATOM 1693 C C . GLU B 1 50 ? -10.852 2.389 -10.828 1 84.06 50 GLU B C 1
ATOM 1695 O O . GLU B 1 50 ? -10.758 1.38 -10.125 1 84.06 50 GLU B O 1
ATOM 1700 N N . ASP B 1 51 ? -11.711 2.41 -11.859 1 75.56 51 ASP B N 1
ATOM 1701 C CA . ASP B 1 51 ? -12.672 1.359 -12.164 1 75.56 51 ASP B CA 1
ATOM 1702 C C . ASP B 1 51 ? -13.336 0.838 -10.891 1 75.56 51 ASP B C 1
ATOM 1704 O O . ASP B 1 51 ? -13.414 -0.374 -10.68 1 75.56 51 ASP B O 1
ATOM 1708 N N . ASP B 1 52 ? -13.805 1.296 -9.891 1 77.19 52 ASP B N 1
ATOM 1709 C CA . ASP B 1 52 ? -14.539 0.995 -8.664 1 77.19 52 ASP B CA 1
ATOM 1710 C C . ASP B 1 52 ? -13.594 0.562 -7.547 1 77.19 52 ASP B C 1
ATOM 1712 O O . ASP B 1 52 ? -14.039 0.062 -6.512 1 77.19 52 ASP B O 1
ATOM 1716 N N . LYS B 1 53 ? -12.383 0.655 -7.844 1 84.12 53 LYS B N 1
ATOM 1717 C CA . LYS B 1 53 ? -11.398 0.303 -6.828 1 84.12 53 LYS B CA 1
ATOM 1718 C C . LYS B 1 53 ? -10.695 1.547 -6.293 1 84.12 53 LYS B C 1
ATOM 1720 O O . LYS B 1 53 ? -10.477 2.51 -7.031 1 84.12 53 LYS B O 1
ATOM 1725 N N . LYS B 1 54 ? -10.445 1.453 -5.023 1 90.31 54 LYS B N 1
ATOM 1726 C CA . LYS B 1 54 ? -9.719 2.525 -4.352 1 90.31 54 LYS B CA 1
ATOM 1727 C C . LYS B 1 54 ? -8.297 2.092 -4.008 1 90.31 54 LYS B C 1
ATOM 1729 O O . LYS B 1 54 ? -8.094 1.043 -3.396 1 90.31 54 LYS B O 1
ATOM 1734 N N . TYR B 1 55 ? -7.379 2.914 -4.473 1 93.19 55 TYR B N 1
ATOM 1735 C CA . TYR B 1 55 ? -5.973 2.641 -4.195 1 93.19 55 TYR B CA 1
ATOM 1736 C C . TYR B 1 55 ? -5.383 3.699 -3.273 1 93.19 55 TYR B C 1
ATOM 1738 O O . TYR B 1 55 ? -5.609 4.895 -3.465 1 93.19 55 TYR B O 1
ATOM 1746 N N . ILE B 1 56 ? -4.691 3.223 -2.332 1 95.88 56 ILE B N 1
ATOM 1747 C CA . ILE B 1 56 ? -4.008 4.141 -1.427 1 95.88 56 ILE B CA 1
ATOM 1748 C C . ILE B 1 56 ? -2.756 4.695 -2.1 1 95.88 56 ILE B C 1
ATOM 1750 O O . ILE B 1 56 ? -1.804 3.955 -2.357 1 95.88 56 ILE B O 1
ATOM 1754 N N . VAL B 1 57 ? -2.822 5.996 -2.307 1 96.06 57 VAL B N 1
ATOM 1755 C CA . VAL B 1 57 ? -1.673 6.535 -3.025 1 96.06 57 VAL B CA 1
ATOM 1756 C C . VAL B 1 57 ? -0.797 7.344 -2.07 1 96.06 57 VAL B C 1
ATOM 1758 O O . VAL B 1 57 ? 0.346 7.672 -2.395 1 96.06 57 VAL B O 1
ATOM 1761 N N . ALA B 1 58 ? -1.31 7.699 -0.935 1 96.62 58 ALA B N 1
ATOM 1762 C CA . ALA B 1 58 ? -0.557 8.391 0.109 1 96.62 58 ALA B CA 1
ATOM 1763 C C . ALA B 1 58 ? -1.248 8.258 1.463 1 96.62 58 ALA B C 1
ATOM 1765 O O . ALA B 1 58 ? -2.436 7.934 1.531 1 96.62 58 ALA B O 1
ATOM 1766 N N . VAL B 1 59 ? -0.49 8.414 2.498 1 95.75 59 VAL B N 1
ATOM 1767 C CA . VAL B 1 59 ? -1.023 8.383 3.855 1 95.75 59 VAL B CA 1
ATOM 1768 C C . VAL B 1 59 ? -0.404 9.516 4.676 1 95.75 59 VAL B C 1
ATOM 1770 O O . VAL B 1 59 ? 0.723 9.938 4.41 1 95.75 59 VAL B O 1
ATOM 1773 N N . ALA B 1 60 ? -1.141 9.953 5.609 1 95.44 60 ALA B N 1
ATOM 1774 C CA . ALA B 1 60 ? -0.65 10.969 6.539 1 95.44 60 ALA B CA 1
ATOM 1775 C C . ALA B 1 60 ? -0.958 10.586 7.984 1 95.44 60 ALA B C 1
ATOM 1777 O O . ALA B 1 60 ? -2.025 10.039 8.273 1 95.44 60 ALA B O 1
ATOM 1778 N N . TRP B 1 61 ? -0.055 10.797 8.844 1 93.56 61 TRP B N 1
ATOM 1779 C CA . TRP B 1 61 ? -0.182 10.703 10.289 1 93.56 61 TRP B CA 1
ATOM 1780 C C . TRP B 1 61 ? -0.164 12.086 10.938 1 93.56 61 TRP B C 1
ATOM 1782 O O . TRP B 1 61 ? 0.826 12.812 10.828 1 93.56 61 TRP B O 1
ATOM 1792 N N . LEU B 1 62 ? -1.249 12.484 11.602 1 94.5 62 LEU B N 1
ATOM 1793 C CA . LEU B 1 62 ? -1.381 13.797 12.227 1 94.5 62 LEU B CA 1
ATOM 1794 C C . LEU B 1 62 ? -1.552 13.672 13.734 1 94.5 62 LEU B C 1
ATOM 1796 O O . LEU B 1 62 ? -2.105 12.68 14.219 1 94.5 62 LEU B O 1
ATOM 1800 N N . HIS B 1 63 ? -1.053 14.688 14.406 1 92.25 63 HIS B N 1
ATOM 1801 C CA . HIS B 1 63 ? -1.28 14.875 15.828 1 92.25 63 HIS B CA 1
ATOM 1802 C C . HIS B 1 63 ? -1.89 16.25 16.109 1 92.25 63 HIS B C 1
ATOM 1804 O O . HIS B 1 63 ? -1.653 17.203 15.375 1 92.25 63 HIS B O 1
ATOM 1810 N N . ASP B 1 64 ? -2.707 16.219 17.141 1 88.06 64 ASP B N 1
ATOM 1811 C CA . ASP B 1 64 ? -3.004 17.562 17.594 1 88.06 64 ASP B CA 1
ATOM 1812 C C . ASP B 1 64 ? -1.749 18.25 18.141 1 88.06 64 ASP B C 1
ATOM 1814 O O . ASP B 1 64 ? -0.681 17.641 18.203 1 88.06 64 ASP B O 1
ATOM 1818 N N . ASN B 1 65 ? -1.784 19.453 18.5 1 87.31 65 ASN B N 1
ATOM 1819 C CA . ASN B 1 65 ? -0.624 20.266 18.844 1 87.31 65 ASN B CA 1
ATOM 1820 C C . ASN B 1 65 ? -0.156 20 20.266 1 87.31 65 ASN B C 1
ATOM 1822 O O . ASN B 1 65 ? 0.865 20.547 20.703 1 87.31 65 ASN B O 1
ATOM 1826 N N . THR B 1 66 ? -0.707 19.094 21 1 87.69 66 THR B N 1
ATOM 1827 C CA . THR B 1 66 ? -0.412 18.922 22.422 1 87.69 66 THR B CA 1
ATOM 1828 C C . THR B 1 66 ? 1.048 18.531 22.625 1 87.69 66 THR B C 1
ATOM 1830 O O . THR B 1 66 ? 1.754 19.141 23.438 1 87.69 66 THR B O 1
ATOM 1833 N N . PRO B 1 67 ? 1.584 17.625 21.812 1 85.31 67 PRO B N 1
ATOM 1834 C CA . PRO B 1 67 ? 2.984 17.234 22 1 85.31 67 PRO B CA 1
ATOM 1835 C C . PRO B 1 67 ? 3.959 18.328 21.562 1 85.31 67 PRO B C 1
ATOM 1837 O O . PRO B 1 67 ? 5.133 18.281 21.938 1 85.31 67 PRO B O 1
ATOM 1840 N N . PHE B 1 68 ? 3.514 19.312 20.859 1 90.38 68 PHE B N 1
ATOM 1841 C CA . PHE B 1 68 ? 4.383 20.344 20.312 1 90.38 68 PHE B CA 1
ATOM 1842 C C . PHE B 1 68 ? 3.906 21.734 20.719 1 90.38 68 PHE B C 1
ATOM 1844 O O . PHE B 1 68 ? 4.094 22.703 20 1 90.38 68 PHE B O 1
ATOM 1851 N N . ARG B 1 69 ? 3.266 21.719 21.859 1 93 69 ARG B N 1
ATOM 1852 C CA . ARG B 1 69 ? 2.559 22.906 22.312 1 93 69 ARG B CA 1
ATOM 1853 C C . ARG B 1 69 ? 3.5 24.109 22.406 1 93 69 ARG B C 1
ATOM 1855 O O . ARG B 1 69 ? 3.113 25.234 22.078 1 93 69 ARG B O 1
ATOM 1862 N N . PHE B 1 70 ? 4.758 23.906 22.812 1 94.19 70 PHE B N 1
ATOM 1863 C CA . PHE B 1 70 ? 5.684 25.016 22.969 1 94.19 70 PHE B CA 1
ATOM 1864 C C . PHE B 1 70 ? 6.039 25.641 21.625 1 94.19 70 PHE B C 1
ATOM 1866 O O . PHE B 1 70 ? 6.168 26.859 21.5 1 94.19 70 PHE B O 1
ATOM 1873 N N . ILE B 1 71 ? 6.219 24.828 20.672 1 94.44 71 ILE B N 1
ATOM 1874 C CA . ILE B 1 71 ? 6.508 25.328 19.328 1 94.44 71 ILE B CA 1
ATOM 1875 C C . ILE B 1 71 ? 5.281 26.047 18.766 1 94.44 71 ILE B C 1
ATOM 1877 O O . ILE B 1 71 ? 5.395 27.141 18.219 1 94.44 71 ILE B O 1
ATOM 1881 N N . ALA B 1 72 ? 4.098 25.453 18.953 1 95.25 72 ALA B N 1
ATOM 1882 C CA . ALA B 1 72 ? 2.855 26.062 18.484 1 95.25 72 ALA B CA 1
ATOM 1883 C C . ALA B 1 72 ? 2.668 27.453 19.094 1 95.25 72 ALA B C 1
ATOM 1885 O O . ALA B 1 72 ? 2.354 28.406 18.375 1 95.25 72 ALA B O 1
ATOM 1886 N N . GLN B 1 73 ? 2.912 27.531 20.328 1 95.38 73 GLN B N 1
ATOM 1887 C CA . GLN B 1 73 ? 2.744 28.812 21.031 1 95.38 73 GLN B CA 1
ATOM 1888 C C . GLN B 1 73 ? 3.732 29.844 20.516 1 95.38 73 GLN B C 1
ATOM 1890 O O . GLN B 1 73 ? 3.369 31.016 20.312 1 95.38 73 GLN B O 1
ATOM 1895 N N . GLN B 1 74 ? 4.898 29.406 20.297 1 95.56 74 GLN B N 1
ATOM 1896 C CA . GLN B 1 74 ? 5.949 30.312 19.812 1 95.56 74 GLN B CA 1
ATOM 1897 C C . GLN B 1 74 ? 5.547 30.969 18.5 1 95.56 74 GLN B C 1
ATOM 1899 O O . GLN B 1 74 ? 5.906 32.125 18.25 1 95.56 74 GLN B O 1
ATOM 1904 N N . TYR B 1 75 ? 4.781 30.344 17.688 1 95.5 75 TYR B N 1
ATOM 1905 C CA . TYR B 1 75 ? 4.457 30.859 16.359 1 95.5 75 TYR B CA 1
ATOM 1906 C C . TYR B 1 75 ? 2.963 31.141 16.234 1 95.5 75 TYR B C 1
ATOM 1908 O O . TYR B 1 75 ? 2.418 31.141 15.133 1 95.5 75 TYR B O 1
ATOM 1916 N N . ASN B 1 76 ? 2.305 31.203 17.375 1 94.75 76 ASN B N 1
ATOM 1917 C CA . ASN B 1 76 ? 0.905 31.609 17.484 1 94.75 76 ASN B CA 1
ATOM 1918 C C . ASN B 1 76 ? -0.01 30.656 16.719 1 94.75 76 ASN B C 1
ATOM 1920 O O . ASN B 1 76 ? -0.923 31.094 16.016 1 94.75 76 ASN B O 1
ATOM 1924 N N . ILE B 1 77 ? 0.281 29.391 16.781 1 95.75 77 ILE B N 1
ATOM 1925 C CA . ILE B 1 77 ? -0.569 28.344 16.234 1 95.75 77 ILE B CA 1
ATOM 1926 C C . ILE B 1 77 ? -1.577 27.891 17.281 1 95.75 77 ILE B C 1
ATOM 1928 O O . ILE B 1 77 ? -1.196 27.516 18.406 1 95.75 77 ILE B O 1
ATOM 1932 N N . PRO B 1 78 ? -2.855 27.984 16.922 1 94.56 78 PRO B N 1
ATOM 1933 C CA . PRO B 1 78 ? -3.848 27.594 17.922 1 94.56 78 PRO B CA 1
ATOM 1934 C C . PRO B 1 78 ? -3.742 26.125 18.328 1 94.56 78 PRO B C 1
ATOM 1936 O O . PRO B 1 78 ? -3.633 25.25 17.453 1 94.56 78 PRO B O 1
ATOM 1939 N N . ASN B 1 79 ? -3.869 25.766 19.641 1 91.56 79 ASN B N 1
ATOM 1940 C CA . ASN B 1 79 ? -3.707 24.406 20.141 1 91.56 79 ASN B CA 1
ATOM 1941 C C . ASN B 1 79 ? -4.957 23.578 19.891 1 91.56 79 ASN B C 1
ATOM 1943 O O . ASN B 1 79 ? -4.871 22.359 19.734 1 91.56 79 ASN B O 1
ATOM 1947 N N . ASP B 1 80 ? -6.145 24.203 19.859 1 91.06 80 ASP B N 1
ATOM 1948 C CA . ASP B 1 80 ? -7.395 23.438 19.812 1 91.06 80 ASP B CA 1
ATOM 1949 C C . ASP B 1 80 ? -7.973 23.438 18.406 1 91.06 80 ASP B C 1
ATOM 1951 O O . ASP B 1 80 ? -8.977 22.766 18.141 1 91.06 80 ASP B O 1
ATOM 1955 N N . ARG B 1 81 ? -7.418 24.141 17.438 1 94.69 81 ARG B N 1
ATOM 1956 C CA . ARG B 1 81 ? -7.941 24.219 16.078 1 94.69 81 ARG B CA 1
ATOM 1957 C C . ARG B 1 81 ? -6.836 24 15.055 1 94.69 81 ARG B C 1
ATOM 1959 O O . ARG B 1 81 ? -6.816 24.641 14 1 94.69 81 ARG B O 1
ATOM 1966 N N . SER B 1 82 ? -5.844 23.219 15.461 1 96.19 82 SER B N 1
ATOM 1967 C CA . SER B 1 82 ? -4.738 22.953 14.539 1 96.19 82 SER B CA 1
ATOM 1968 C C . SER B 1 82 ? -4.316 21.5 14.594 1 96.19 82 SER B C 1
ATOM 1970 O O . SER B 1 82 ? -4.578 20.797 15.578 1 96.19 82 SER B O 1
ATOM 1972 N N . TYR B 1 83 ? -3.793 21.016 13.523 1 96.12 83 TYR B N 1
ATOM 1973 C CA . TYR B 1 83 ? -3.158 19.703 13.5 1 96.12 83 TYR B CA 1
ATOM 1974 C C . TYR B 1 83 ? -1.713 19.797 13.023 1 96.12 83 TYR B C 1
ATOM 1976 O O . TYR B 1 83 ? -1.376 20.672 12.227 1 96.12 83 TYR B O 1
ATOM 1984 N N . PHE B 1 84 ? -0.921 18.922 13.641 1 95.94 84 PHE B N 1
ATOM 1985 C CA . PHE B 1 84 ? 0.495 18.781 13.32 1 95.94 84 PHE B CA 1
ATOM 1986 C C . PHE B 1 84 ? 0.73 17.547 12.453 1 95.94 84 PHE B C 1
ATOM 1988 O O . PHE B 1 84 ? 0.375 16.438 12.836 1 95.94 84 PHE B O 1
ATOM 1995 N N . ILE B 1 85 ? 1.29 17.781 11.227 1 95.38 85 ILE B N 1
ATOM 1996 C CA . ILE B 1 85 ? 1.644 16.656 10.367 1 95.38 85 ILE B CA 1
ATOM 1997 C C . ILE B 1 85 ? 2.928 16 10.875 1 95.38 85 ILE B C 1
ATOM 1999 O O . ILE B 1 85 ? 4.012 16.578 10.758 1 95.38 85 ILE B O 1
ATOM 2003 N N . ARG B 1 86 ? 2.746 14.859 11.359 1 92 86 ARG B N 1
ATOM 2004 C CA . ARG B 1 86 ? 3.93 14.125 11.797 1 92 86 ARG B CA 1
ATOM 2005 C C . ARG B 1 86 ? 4.66 13.508 10.609 1 92 86 ARG B C 1
ATOM 2007 O O . ARG B 1 86 ? 5.887 13.602 10.508 1 92 86 ARG B O 1
ATOM 2014 N N . ARG B 1 87 ? 3.846 12.852 9.773 1 91.44 87 ARG B N 1
ATOM 2015 C CA . ARG B 1 87 ? 4.414 12.211 8.594 1 91.44 87 ARG B CA 1
ATOM 2016 C C . ARG B 1 87 ? 3.404 12.188 7.449 1 91.44 87 ARG B C 1
ATOM 2018 O O . ARG B 1 87 ? 2.201 12.055 7.68 1 91.44 87 ARG B O 1
ATOM 2025 N N . VAL B 1 88 ? 3.939 12.375 6.281 1 93.44 88 VAL B N 1
ATOM 2026 C CA . VAL B 1 88 ? 3.199 12.156 5.043 1 93.44 88 VAL B CA 1
ATOM 2027 C C . VAL B 1 88 ? 4.082 11.43 4.035 1 93.44 88 VAL B C 1
ATOM 2029 O O . VAL B 1 88 ? 5.273 11.727 3.91 1 93.44 88 VAL B O 1
ATOM 2032 N N . THR B 1 89 ? 3.494 10.367 3.463 1 92.5 89 THR B N 1
ATOM 2033 C CA . THR B 1 89 ? 4.309 9.578 2.541 1 92.5 89 THR B CA 1
ATOM 2034 C C . THR B 1 89 ? 3.486 9.133 1.337 1 92.5 89 THR B C 1
ATOM 2036 O O . THR B 1 89 ? 2.27 8.953 1.441 1 92.5 89 THR B O 1
ATOM 2039 N N . LYS B 1 90 ? 4.188 9.016 0.262 1 93.19 90 LYS B N 1
ATOM 2040 C CA . LYS B 1 90 ? 3.572 8.461 -0.939 1 93.19 90 LYS B CA 1
ATOM 2041 C C . LYS B 1 90 ? 3.682 6.938 -0.955 1 93.19 90 LYS B C 1
ATOM 2043 O O . LYS B 1 90 ? 4.707 6.379 -0.559 1 93.19 90 LYS B O 1
ATOM 2048 N N . THR B 1 91 ? 2.602 6.277 -1.395 1 93.5 91 THR B N 1
ATOM 2049 C CA . THR B 1 91 ? 2.568 4.82 -1.38 1 93.5 91 THR B CA 1
ATOM 2050 C C . THR B 1 91 ? 2.43 4.266 -2.797 1 93.5 91 THR B C 1
ATOM 2052 O O . THR B 1 91 ? 2.396 3.051 -2.994 1 93.5 91 THR B O 1
ATOM 2055 N N . ALA B 1 92 ? 2.342 5.109 -3.793 1 91.56 92 ALA B N 1
ATOM 2056 C CA . ALA B 1 92 ? 2.221 4.734 -5.199 1 91.56 92 ALA B CA 1
ATOM 2057 C C . ALA B 1 92 ? 3.025 5.68 -6.09 1 91.56 92 ALA B C 1
ATOM 2059 O O . ALA B 1 92 ? 3.363 6.793 -5.68 1 91.56 92 ALA B O 1
ATOM 2060 N N . PRO B 1 93 ? 3.365 5.164 -7.277 1 86.12 93 PRO B N 1
ATOM 2061 C CA . PRO B 1 93 ? 4.078 6.062 -8.188 1 86.12 93 PRO B CA 1
ATOM 2062 C C . PRO B 1 93 ? 3.299 7.34 -8.492 1 86.12 93 PRO B C 1
ATOM 2064 O O . PRO B 1 93 ? 2.066 7.344 -8.445 1 86.12 93 PRO B O 1
ATOM 2067 N N . GLY B 1 94 ? 3.992 8.398 -8.82 1 85.06 94 GLY B N 1
ATOM 2068 C CA . GLY B 1 94 ? 3.371 9.68 -9.117 1 85.06 94 GLY B CA 1
ATOM 2069 C C . GLY B 1 94 ? 3.488 10.672 -7.977 1 85.06 94 GLY B C 1
ATOM 2070 O O . GLY B 1 94 ? 3.758 10.289 -6.836 1 85.06 94 GLY B O 1
ATOM 2071 N N . ASP B 1 95 ? 3.385 11.836 -8.273 1 83.94 95 ASP B N 1
ATOM 2072 C CA . ASP B 1 95 ? 3.463 12.898 -7.277 1 83.94 95 ASP B CA 1
ATOM 2073 C C . ASP B 1 95 ? 2.07 13.336 -6.824 1 83.94 95 ASP B C 1
ATOM 2075 O O . ASP B 1 95 ? 1.381 14.062 -7.535 1 83.94 95 ASP B O 1
ATOM 2079 N N . HIS B 1 96 ? 1.733 12.852 -5.648 1 91.5 96 HIS B N 1
ATOM 2080 C CA . HIS B 1 96 ? 0.374 13.094 -5.18 1 91.5 96 HIS B CA 1
ATOM 2081 C C . HIS B 1 96 ? 0.376 13.891 -3.883 1 91.5 96 HIS B C 1
ATOM 2083 O O . HIS B 1 96 ? -0.682 14.305 -3.4 1 91.5 96 HIS B O 1
ATOM 2089 N N . LEU B 1 97 ? 1.597 14.078 -3.438 1 95.5 97 LEU B N 1
ATOM 2090 C CA . LEU B 1 97 ? 1.651 14.57 -2.064 1 95.5 97 LEU B CA 1
ATOM 2091 C C . LEU B 1 97 ? 1.189 16.031 -1.992 1 95.5 97 LEU B C 1
ATOM 2093 O O . LEU B 1 97 ? 0.515 16.422 -1.038 1 95.5 97 LEU B O 1
ATOM 2097 N N . VAL B 1 98 ? 1.502 16.828 -3.033 1 96.75 98 VAL B N 1
ATOM 2098 C CA . VAL B 1 98 ? 1.065 18.219 -3.029 1 96.75 98 VAL B CA 1
ATOM 2099 C C . VAL B 1 98 ? -0.459 18.281 -3.074 1 96.75 98 VAL B C 1
ATOM 2101 O O . VAL B 1 98 ? -1.083 18.953 -2.254 1 96.75 98 VAL B O 1
ATOM 2104 N N . ASN B 1 99 ? -1.048 17.516 -4.008 1 96.56 99 ASN B N 1
ATOM 2105 C CA . ASN B 1 99 ? -2.502 17.453 -4.105 1 96.56 99 ASN B CA 1
ATOM 2106 C C . ASN B 1 99 ? -3.131 16.891 -2.834 1 96.56 99 ASN B C 1
ATOM 2108 O O . ASN B 1 99 ? -4.148 17.406 -2.363 1 96.56 99 ASN B O 1
ATOM 2112 N N . PHE B 1 100 ? -2.48 15.914 -2.301 1 97.81 100 PHE B N 1
ATOM 2113 C CA . PHE B 1 100 ? -2.955 15.305 -1.063 1 97.81 100 PHE B CA 1
ATOM 2114 C C . PHE B 1 100 ? -3.002 16.328 0.062 1 97.81 100 PHE B C 1
ATOM 2116 O O . PHE B 1 100 ? -4.012 16.453 0.756 1 97.81 100 PHE B O 1
ATOM 2123 N N . LEU B 1 101 ? -1.983 17.109 0.201 1 98.19 101 LEU B N 1
ATOM 2124 C CA . LEU B 1 101 ? -1.914 18.094 1.279 1 98.19 101 LEU B CA 1
ATOM 2125 C C . LEU B 1 101 ? -2.947 19.203 1.078 1 98.19 101 LEU B C 1
ATOM 2127 O O . LEU B 1 101 ? -3.543 19.688 2.043 1 98.19 101 LEU B O 1
ATOM 2131 N N . ASN B 1 102 ? -3.201 19.594 -0.192 1 97.81 102 ASN B N 1
ATOM 2132 C CA . ASN B 1 102 ? -4.23 20.578 -0.479 1 97.81 102 ASN B CA 1
ATOM 2133 C C . ASN B 1 102 ? -5.625 20.062 -0.151 1 97.81 102 ASN B C 1
ATOM 2135 O O . ASN B 1 102 ? -6.418 20.75 0.49 1 97.81 102 ASN B O 1
ATOM 2139 N N . ASP B 1 103 ? -5.906 18.859 -0.529 1 97.75 103 ASP B N 1
ATOM 2140 C CA . ASP B 1 103 ? -7.211 18.25 -0.264 1 97.75 103 ASP B CA 1
ATOM 2141 C C . ASP B 1 103 ? -7.414 18.031 1.231 1 97.75 103 ASP B C 1
ATOM 2143 O O . ASP B 1 103 ? -8.523 18.188 1.745 1 97.75 103 ASP B O 1
ATOM 2147 N N . LEU B 1 104 ? -6.379 17.625 1.889 1 98.38 104 LEU B N 1
ATOM 2148 C CA . LEU B 1 104 ? -6.422 17.438 3.334 1 98.38 104 LEU B CA 1
ATOM 2149 C C . LEU B 1 104 ? -6.73 18.766 4.043 1 98.38 104 LEU B C 1
ATOM 2151 O O . LEU B 1 104 ? -7.559 18.797 4.957 1 98.38 104 LEU B O 1
ATOM 2155 N N . ALA B 1 105 ? -6.082 19.781 3.631 1 98 105 ALA B N 1
ATOM 2156 C CA . ALA B 1 105 ? -6.328 21.109 4.188 1 98 105 ALA B CA 1
ATOM 2157 C C . ALA B 1 105 ? -7.793 21.5 4.039 1 98 105 ALA B C 1
ATOM 2159 O O . ALA B 1 105 ? -8.406 22 4.984 1 98 105 ALA B O 1
ATOM 2160 N N . GLU B 1 106 ? -8.352 21.266 2.871 1 97.38 106 GLU B N 1
ATOM 2161 C CA . GLU B 1 106 ? -9.75 21.594 2.623 1 97.38 106 GLU B CA 1
ATOM 2162 C C . GLU B 1 106 ? -10.672 20.766 3.512 1 97.38 106 GLU B C 1
ATOM 2164 O O . GLU B 1 106 ? -11.648 21.297 4.055 1 97.38 106 GLU B O 1
ATOM 2169 N N . LYS B 1 107 ? -10.391 19.578 3.629 1 97.38 107 LYS B N 1
ATOM 2170 C CA . LYS B 1 107 ? -11.195 18.719 4.484 1 97.38 107 LYS B CA 1
ATOM 2171 C C . LYS B 1 107 ? -11.164 19.188 5.934 1 97.38 107 LYS B C 1
ATOM 2173 O O . LYS B 1 107 ? -12.211 19.266 6.586 1 97.38 107 LYS B O 1
ATOM 2178 N N . LEU B 1 108 ? -9.969 19.453 6.41 1 97.31 108 LEU B N 1
ATOM 2179 C CA . LEU B 1 108 ? -9.82 19.891 7.793 1 97.31 108 LEU B CA 1
ATOM 2180 C C . LEU B 1 108 ? -10.5 21.25 8.008 1 97.31 108 LEU B C 1
ATOM 2182 O O . LEU B 1 108 ? -11.078 21.484 9.062 1 97.31 108 LEU B O 1
ATOM 2186 N N . LYS B 1 109 ? -10.445 22.062 7.004 1 97.56 109 LYS B N 1
ATOM 2187 C CA . LYS B 1 109 ? -11.156 23.344 7.07 1 97.56 109 LYS B CA 1
ATOM 2188 C C . LYS B 1 109 ? -12.648 23.125 7.27 1 97.56 109 LYS B C 1
ATOM 2190 O O . LYS B 1 109 ? -13.266 23.766 8.133 1 97.56 109 LYS B O 1
ATOM 2195 N N . LYS B 1 110 ? -13.133 22.25 6.535 1 96.44 110 LYS B N 1
ATOM 2196 C CA . LYS B 1 110 ? -14.555 21.938 6.625 1 96.44 110 LYS B CA 1
ATOM 2197 C C . LYS B 1 110 ? -14.906 21.375 7.996 1 96.44 110 LYS B C 1
ATOM 2199 O O . LYS B 1 110 ? -16.031 21.547 8.477 1 96.44 110 LYS B O 1
ATOM 2204 N N . ASP B 1 111 ? -13.938 20.734 8.594 1 94.25 111 ASP B N 1
ATOM 2205 C CA . ASP B 1 111 ? -14.141 20.141 9.914 1 94.25 111 ASP B CA 1
ATOM 2206 C C . ASP B 1 111 ? -13.961 21.188 11.008 1 94.25 111 ASP B C 1
ATOM 2208 O O . ASP B 1 111 ? -14.078 20.875 12.195 1 94.25 111 ASP B O 1
ATOM 2212 N N . GLY B 1 112 ? -13.625 22.484 10.672 1 94.75 112 GLY B N 1
ATOM 2213 C CA . GLY B 1 112 ? -13.586 23.562 11.648 1 94.75 112 GLY B CA 1
ATOM 2214 C C . GLY B 1 112 ? -12.188 23.875 12.125 1 94.75 112 GLY B C 1
ATOM 2215 O O . GLY B 1 112 ? -12.008 24.672 13.055 1 94.75 112 GLY B O 1
ATOM 2216 N N . PHE B 1 113 ? -11.188 23.297 11.453 1 96.69 113 PHE B N 1
ATOM 2217 C CA . PHE B 1 113 ? -9.812 23.562 11.852 1 96.69 113 PHE B CA 1
ATOM 2218 C C . PHE B 1 113 ? -9.273 24.797 11.125 1 96.69 113 PHE B C 1
ATOM 2220 O O . PHE B 1 113 ? -9.75 25.141 10.039 1 96.69 113 PHE B O 1
ATOM 2227 N N . GLU B 1 114 ? -8.234 25.422 11.758 1 97.25 114 GLU B N 1
ATOM 2228 C CA . GLU B 1 114 ? -7.7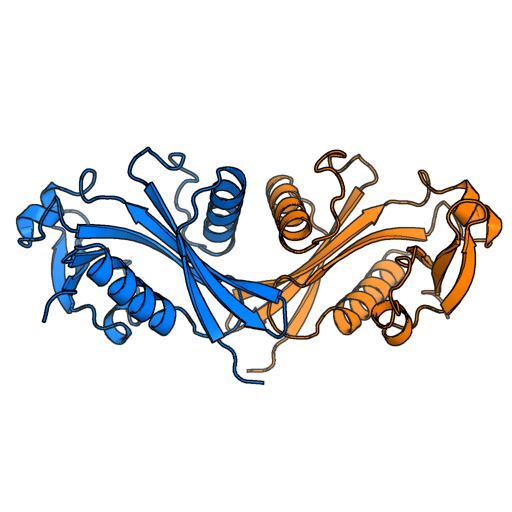66 26.703 11.25 1 97.25 114 GLU B CA 1
ATOM 2229 C C . GLU B 1 114 ? -6.336 26.609 10.727 1 97.25 114 GLU B C 1
ATOM 2231 O O . GLU B 1 114 ? -5.922 27.406 9.883 1 97.25 114 GLU B O 1
ATOM 2236 N N . VAL B 1 115 ? -5.617 25.625 11.258 1 97.88 115 VAL B N 1
ATOM 2237 C CA . VAL B 1 115 ? -4.203 25.609 10.898 1 97.88 115 VAL B CA 1
ATOM 2238 C C . VAL B 1 115 ? -3.725 24.172 10.719 1 97.88 115 VAL B C 1
ATOM 2240 O O . VAL B 1 115 ? -4.074 23.297 11.508 1 97.88 115 VAL B O 1
ATOM 2243 N N . LEU B 1 116 ? -2.975 23.891 9.711 1 98.25 116 LEU B N 1
ATOM 2244 C CA . LEU B 1 116 ? -2.172 22.703 9.477 1 98.25 116 LEU B CA 1
ATOM 2245 C C . LEU B 1 116 ? -0.688 23.047 9.422 1 98.25 116 LEU B C 1
ATOM 2247 O O . LEU B 1 116 ? -0.289 23.984 8.719 1 98.25 116 LEU B O 1
ATOM 2251 N N . TRP B 1 117 ? 0.084 22.312 10.258 1 97.81 117 TRP B N 1
ATOM 2252 C CA . TRP B 1 117 ? 1.476 22.75 10.305 1 97.81 117 TRP B CA 1
ATOM 2253 C C . TRP B 1 117 ? 2.41 21.562 10.516 1 97.81 117 TRP B C 1
ATOM 2255 O O . TRP B 1 117 ? 1.956 20.453 10.766 1 97.81 117 TRP B O 1
ATOM 2265 N N . THR B 1 118 ? 3.752 21.734 10.258 1 96.31 118 THR B N 1
ATOM 2266 C CA . THR B 1 118 ? 4.734 20.656 10.336 1 96.31 118 THR B CA 1
ATOM 2267 C C . THR B 1 118 ? 6.137 21.219 10.539 1 96.31 118 THR B C 1
ATOM 2269 O O . THR B 1 118 ? 6.348 22.422 10.438 1 96.31 118 THR B O 1
ATOM 2272 N N . LEU B 1 119 ? 6.996 20.312 10.898 1 95 119 LEU B N 1
ATOM 2273 C CA . LEU B 1 119 ? 8.422 20.625 10.938 1 95 119 LEU B CA 1
ATOM 2274 C C . LEU B 1 119 ? 9.133 20.094 9.703 1 95 119 LEU B C 1
ATOM 2276 O O . LEU B 1 119 ? 8.859 18.969 9.266 1 95 119 LEU B O 1
ATOM 2280 N N . GLY B 1 120 ? 9.906 20.969 9.094 1 91.62 120 GLY B N 1
ATOM 2281 C CA . GLY B 1 120 ? 10.742 20.516 7.992 1 91.62 120 GLY B CA 1
ATOM 2282 C C . GLY B 1 120 ? 11.883 19.625 8.438 1 91.62 120 GLY B C 1
ATOM 2283 O O . GLY B 1 120 ? 12.188 19.547 9.625 1 91.62 120 GLY B O 1
ATOM 2284 N N . PHE B 1 121 ? 12.414 18.844 7.492 1 80.62 121 PHE B N 1
ATOM 2285 C CA . PHE B 1 121 ? 13.602 18.031 7.734 1 80.62 121 PHE B CA 1
ATOM 2286 C C . PHE B 1 121 ? 14.867 18.844 7.473 1 80.62 121 PHE B C 1
ATOM 2288 O O . PHE B 1 121 ? 14.953 19.562 6.477 1 80.62 121 PHE B O 1
ATOM 2295 N N . PRO B 1 122 ? 15.789 18.641 8.391 1 77.69 122 PRO B N 1
ATOM 2296 C CA . PRO B 1 122 ? 17.062 19.312 8.125 1 77.69 122 PRO B CA 1
ATOM 2297 C C . PRO B 1 122 ? 17.734 18.828 6.84 1 77.69 122 PRO B C 1
ATOM 2299 O O . PRO B 1 122 ? 17.609 17.656 6.48 1 77.69 122 PRO B O 1
ATOM 2302 N N . ASP B 1 123 ? 18.406 19.672 6.102 1 75.69 123 ASP B N 1
ATOM 2303 C CA . ASP B 1 123 ? 19.188 19.328 4.91 1 75.69 123 ASP B CA 1
ATOM 2304 C C . ASP B 1 123 ? 18.281 18.875 3.77 1 75.69 123 ASP B C 1
ATOM 2306 O O . ASP B 1 123 ? 18.703 18.109 2.904 1 75.69 123 ASP B O 1
ATOM 2310 N N . HIS B 1 124 ? 17.031 19.062 3.908 1 82.75 124 HIS B N 1
ATOM 2311 C CA . HIS B 1 124 ? 16.078 18.859 2.834 1 82.75 124 HIS B CA 1
ATOM 2312 C C . HIS B 1 124 ? 15.492 20.172 2.344 1 82.75 124 HIS B C 1
ATOM 2314 O O . HIS B 1 124 ? 15.438 21.156 3.096 1 82.75 124 HIS B O 1
ATOM 2320 N N . SER B 1 125 ? 15.219 20.234 1.137 1 86.12 125 SER B N 1
ATOM 2321 C CA . SER B 1 125 ? 14.672 21.453 0.567 1 86.12 125 SER B CA 1
ATOM 2322 C C . SER B 1 125 ? 13.266 21.734 1.081 1 86.12 125 SER B C 1
ATOM 2324 O O . SER B 1 125 ? 12.766 22.859 0.982 1 86.12 125 SER B O 1
ATOM 2326 N N . ASN B 1 126 ? 12.586 20.734 1.61 1 92.12 126 ASN B N 1
ATOM 2327 C CA . ASN B 1 126 ? 11.211 20.828 2.09 1 92.12 126 ASN B CA 1
ATOM 2328 C C . ASN B 1 126 ? 10.281 21.391 1.017 1 92.12 126 ASN B C 1
ATOM 2330 O O . ASN B 1 126 ? 9.312 22.094 1.329 1 92.12 126 ASN B O 1
ATOM 2334 N N . ALA B 1 127 ? 10.625 21.203 -0.29 1 94.19 127 ALA B N 1
ATOM 2335 C CA . ALA B 1 127 ? 9.906 21.719 -1.447 1 94.19 127 ALA B CA 1
ATOM 2336 C C . ALA B 1 127 ? 8.445 21.266 -1.435 1 94.19 127 ALA B C 1
ATOM 2338 O O . ALA B 1 127 ? 7.559 22 -1.87 1 94.19 127 ALA B O 1
ATOM 2339 N N . LEU B 1 128 ? 8.219 20.156 -0.89 1 94.5 128 LEU B N 1
ATOM 2340 C CA . LEU B 1 128 ? 6.867 19.609 -0.83 1 94.5 128 LEU B CA 1
ATOM 2341 C C . LEU B 1 128 ? 5.922 20.578 -0.127 1 94.5 128 LEU B C 1
ATOM 2343 O O . LEU B 1 128 ? 4.871 20.938 -0.665 1 94.5 128 LEU B O 1
ATOM 2347 N N . TYR B 1 129 ? 6.324 21.047 1.015 1 96.56 129 TYR B N 1
ATOM 2348 C CA . TYR B 1 129 ? 5.457 21.891 1.823 1 96.56 129 TYR B CA 1
ATOM 2349 C C . TYR B 1 129 ? 5.293 23.266 1.189 1 96.56 129 TYR B C 1
ATOM 2351 O O . TYR B 1 129 ? 4.195 23.828 1.169 1 96.56 129 TYR B O 1
ATOM 2359 N N . LYS B 1 130 ?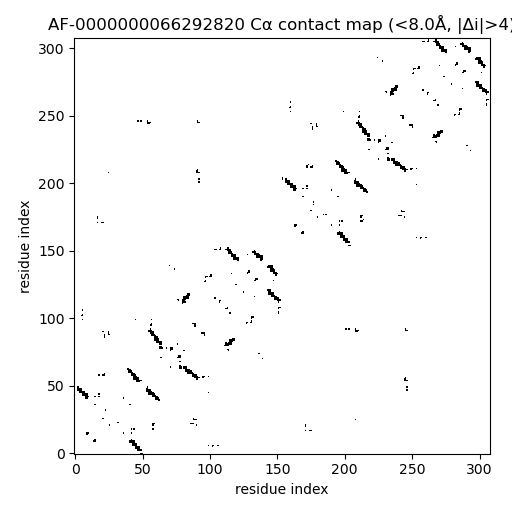 6.332 23.75 0.59 1 96.06 130 LYS B N 1
ATOM 2360 C CA . LYS B 1 130 ? 6.238 25.016 -0.11 1 96.06 130 LYS B CA 1
ATOM 2361 C C . LYS B 1 130 ? 5.273 24.938 -1.287 1 96.06 130 LYS B C 1
ATOM 2363 O O . LYS B 1 130 ? 4.41 25.797 -1.453 1 96.06 130 LYS B O 1
ATOM 2368 N N . LYS B 1 131 ? 5.383 23.938 -1.997 1 96.88 131 LYS B N 1
ATOM 2369 C CA . LYS B 1 131 ? 4.527 23.734 -3.162 1 96.88 131 LYS B CA 1
ATOM 2370 C C . LYS B 1 131 ? 3.072 23.531 -2.748 1 96.88 131 LYS B C 1
ATOM 2372 O O . LYS B 1 131 ? 2.154 23.859 -3.504 1 96.88 131 LYS B O 1
ATOM 2377 N N . ALA B 1 132 ? 2.887 23.078 -1.548 1 97.38 132 ALA B N 1
ATOM 2378 C CA . ALA B 1 132 ? 1.537 22.812 -1.058 1 97.38 132 ALA B CA 1
ATOM 2379 C C . ALA B 1 132 ? 0.95 24.047 -0.374 1 97.38 132 ALA B C 1
ATOM 2381 O O . ALA B 1 132 ? -0.124 23.984 0.23 1 97.38 132 ALA B O 1
ATOM 2382 N N . GLY B 1 133 ? 1.642 25.156 -0.385 1 97 133 GLY B N 1
ATOM 2383 C CA . GLY B 1 133 ? 1.091 26.406 0.103 1 97 133 GLY B CA 1
ATOM 2384 C C . GLY B 1 133 ? 1.422 26.688 1.559 1 97 133 GLY B C 1
ATOM 2385 O O . GLY B 1 133 ? 0.833 27.562 2.18 1 97 133 GLY B O 1
ATOM 2386 N N . PHE B 1 134 ? 2.285 25.828 2.129 1 98 134 PHE B N 1
ATOM 2387 C CA . PHE B 1 134 ? 2.756 26.125 3.475 1 98 134 PHE B CA 1
ATOM 2388 C C . PHE B 1 134 ? 3.742 27.297 3.459 1 98 134 PHE B C 1
ATOM 2390 O O . PHE B 1 134 ? 4.559 27.406 2.541 1 98 134 PHE B O 1
ATOM 2397 N N . LYS B 1 135 ? 3.744 28.094 4.477 1 97.5 135 LYS B N 1
ATOM 2398 C CA . LYS B 1 135 ? 4.668 29.219 4.641 1 97.5 135 LYS B CA 1
ATOM 2399 C C . LYS B 1 135 ? 5.695 28.922 5.73 1 97.5 135 LYS B C 1
ATOM 2401 O O . LYS B 1 135 ? 5.352 28.391 6.789 1 97.5 135 LYS B O 1
ATOM 2406 N N . LEU B 1 136 ? 6.883 29.203 5.445 1 96.88 136 LEU B N 1
ATOM 2407 C CA . LEU B 1 136 ? 7.93 29.156 6.461 1 96.88 136 LEU B CA 1
ATOM 2408 C C . LEU B 1 136 ? 7.758 30.297 7.465 1 96.88 136 LEU B C 1
ATOM 2410 O O . LEU B 1 136 ? 7.75 31.469 7.082 1 96.88 136 LEU B O 1
ATOM 2414 N N . VAL B 1 137 ? 7.633 29.938 8.719 1 97.19 137 VAL B N 1
ATOM 2415 C CA . VAL B 1 137 ? 7.355 31.016 9.68 1 97.19 137 VAL B CA 1
ATOM 2416 C C . VAL B 1 137 ? 8.531 31.156 10.641 1 97.19 137 VAL B C 1
ATOM 2418 O O . VAL B 1 137 ? 8.594 32.125 11.414 1 97.19 137 VAL B O 1
ATOM 2421 N N . GLY B 1 138 ? 9.43 30.234 10.672 1 95.31 138 GLY B N 1
ATOM 2422 C CA . GLY B 1 138 ? 10.602 30.297 11.539 1 95.31 138 GLY B CA 1
ATOM 2423 C C . GLY B 1 138 ? 11.289 28.953 11.719 1 95.31 138 GLY B C 1
ATOM 2424 O O . GLY B 1 138 ? 11.242 28.109 10.828 1 95.31 138 GLY B O 1
ATOM 2425 N N . GLN B 1 139 ? 12.094 28.859 12.812 1 94.81 139 GLN B N 1
ATOM 2426 C CA . GLN B 1 139 ? 12.828 27.641 13.164 1 94.81 139 GLN B CA 1
ATOM 2427 C C . GLN B 1 139 ? 12.734 27.344 14.656 1 94.81 139 GLN B C 1
ATOM 2429 O O . GLN B 1 139 ? 12.594 28.266 15.469 1 94.81 139 GLN B O 1
ATOM 2434 N N . THR B 1 140 ? 12.742 26.094 14.883 1 92.88 140 THR B N 1
ATOM 2435 C CA . THR B 1 140 ? 12.789 25.719 16.297 1 92.88 140 THR B CA 1
ATOM 2436 C C . THR B 1 140 ? 14.102 26.172 16.922 1 92.88 140 THR B C 1
ATOM 2438 O O . THR B 1 140 ? 15.148 26.188 16.266 1 92.88 140 THR B O 1
ATOM 2441 N N . SER B 1 141 ? 14.109 26.453 18.141 1 86.75 141 SER B N 1
ATOM 2442 C CA . SER B 1 141 ? 15.266 27.047 18.828 1 86.75 141 SER B CA 1
ATOM 2443 C C . SER B 1 141 ? 16.375 26.016 19.031 1 86.75 141 SER B C 1
ATOM 2445 O O . SER B 1 141 ? 17.547 26.328 18.859 1 86.75 141 SER B O 1
ATOM 2447 N N . ARG B 1 142 ? 16.016 24.766 19.328 1 86.06 142 ARG B N 1
ATOM 2448 C CA . ARG B 1 142 ? 17 23.75 19.734 1 86.06 142 ARG B CA 1
ATOM 2449 C C . ARG B 1 142 ? 17.516 22.984 18.516 1 86.06 142 ARG B C 1
ATOM 2451 O O . ARG B 1 142 ? 18.734 22.859 18.328 1 86.06 142 ARG B O 1
ATOM 2458 N N . THR B 1 143 ? 16.688 22.516 17.609 1 86.31 143 THR B N 1
ATOM 2459 C CA . THR B 1 143 ? 17.078 21.578 16.547 1 86.31 143 THR B CA 1
ATOM 2460 C C . THR B 1 143 ? 17.172 22.297 15.211 1 86.31 143 THR B C 1
ATOM 2462 O O . THR B 1 143 ? 17.641 21.734 14.219 1 86.31 143 THR B O 1
ATOM 2465 N N . LYS B 1 144 ? 16.719 23.562 15.188 1 89.19 144 LYS B N 1
ATOM 2466 C CA . LYS B 1 144 ? 16.781 24.406 14 1 89.19 144 LYS B CA 1
ATOM 2467 C C . LYS B 1 144 ? 15.977 23.812 12.852 1 89.19 144 LYS B C 1
ATOM 2469 O O . LYS B 1 144 ? 16.328 24 11.688 1 89.19 144 LYS B O 1
ATOM 2474 N N . HIS B 1 145 ? 14.953 23.062 13.219 1 93.31 145 HIS B N 1
ATOM 2475 C CA . HIS B 1 145 ? 14.008 22.625 12.203 1 93.31 145 HIS B CA 1
ATOM 2476 C C . HIS B 1 145 ? 13.117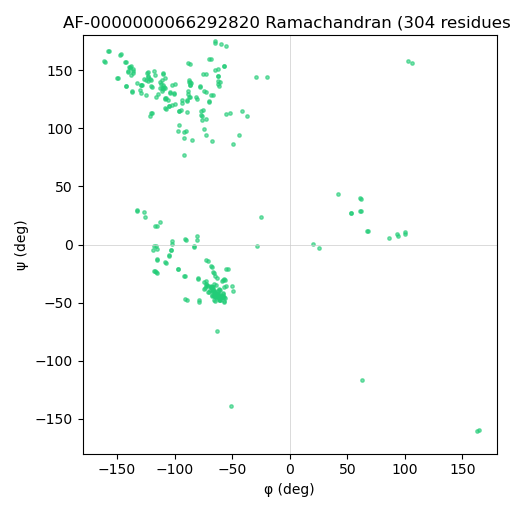 23.766 11.727 1 93.31 145 HIS B C 1
ATOM 2478 O O . HIS B 1 145 ? 12.617 24.547 12.539 1 93.31 145 HIS B O 1
ATOM 2484 N N . GLU B 1 146 ? 13.047 23.844 10.469 1 95.81 146 GLU B N 1
ATOM 2485 C CA . GLU B 1 146 ? 12.117 24.812 9.922 1 95.81 146 GLU B CA 1
ATOM 2486 C C . GLU B 1 146 ? 10.68 24.516 10.344 1 95.81 146 GLU B C 1
ATOM 2488 O O . GLU B 1 146 ? 10.289 23.359 10.445 1 95.81 146 GLU B O 1
ATOM 2493 N N . VAL B 1 147 ? 9.945 25.547 10.648 1 96.88 147 VAL B N 1
ATOM 2494 C CA . VAL B 1 147 ? 8.531 25.422 10.977 1 96.88 147 VAL B CA 1
ATOM 2495 C C . VAL B 1 147 ? 7.684 25.906 9.797 1 96.88 147 VAL B C 1
ATOM 2497 O O . VAL B 1 147 ? 7.801 27.062 9.375 1 96.88 147 VAL B O 1
ATOM 2500 N N . TYR B 1 148 ? 6.84 25.016 9.211 1 97.62 148 TYR B N 1
ATOM 2501 C CA . TYR B 1 148 ? 5.961 25.328 8.086 1 97.62 148 TYR B CA 1
ATOM 2502 C C . TYR B 1 148 ? 4.5 25.328 8.516 1 97.62 148 TYR B C 1
ATOM 2504 O O . TYR B 1 148 ? 4.039 24.375 9.164 1 97.62 148 TYR B O 1
ATOM 2512 N N . VAL B 1 149 ? 3.742 26.391 8.125 1 98.12 149 VAL B N 1
ATOM 2513 C CA . VAL B 1 149 ? 2.352 26.547 8.531 1 98.12 149 VAL B CA 1
ATOM 2514 C C . VAL B 1 149 ? 1.48 26.797 7.305 1 98.12 149 VAL B C 1
ATOM 2516 O O . VAL B 1 149 ? 1.877 27.531 6.395 1 98.12 149 VAL B O 1
ATOM 2519 N N . LYS B 1 150 ? 0.342 26.172 7.254 1 98.12 150 LYS B N 1
ATOM 2520 C CA . LYS B 1 150 ? -0.721 26.469 6.301 1 98.12 150 LYS B CA 1
ATOM 2521 C C . LYS B 1 150 ? -2 26.891 7.02 1 98.12 150 LYS B C 1
ATOM 2523 O O . LYS B 1 150 ? -2.621 26.094 7.715 1 98.12 150 LYS B O 1
ATOM 2528 N N . TYR B 1 151 ? -2.4 28.156 6.863 1 97.12 151 TYR B N 1
ATOM 2529 C CA . TYR B 1 151 ? -3.656 28.672 7.41 1 97.12 151 TYR B CA 1
ATOM 2530 C C . TYR B 1 151 ? -4.828 28.297 6.512 1 97.12 151 TYR B C 1
ATOM 2532 O O . TYR B 1 151 ? -4.789 28.516 5.301 1 97.12 151 TYR B O 1
ATOM 2540 N N . LEU B 1 152 ? -5.852 27.641 7.082 1 96.62 152 LEU B N 1
ATOM 2541 C CA . LEU B 1 152 ? -6.902 27.016 6.289 1 96.62 152 LEU B CA 1
ATOM 2542 C C . LEU B 1 152 ? -8.062 27.969 6.059 1 96.62 152 LEU B C 1
ATOM 2544 O O . LEU B 1 152 ? -8.891 27.75 5.172 1 96.62 152 LEU B O 1
ATOM 2548 N N . ASN B 1 153 ? -8.297 28.953 6.957 1 86.19 153 ASN B N 1
ATOM 2549 C CA . ASN B 1 153 ? -9.359 29.938 6.809 1 86.19 153 ASN B CA 1
ATOM 2550 C C . ASN B 1 153 ? -8.859 31.188 6.082 1 86.19 153 ASN B C 1
ATOM 2552 O O . ASN B 1 153 ? -7.812 31.734 6.426 1 86.19 153 ASN B O 1
ATOM 2556 N N . LYS B 1 154 ? -8.617 31.406 4.797 1 60.34 154 LYS B N 1
ATOM 2557 C CA . LYS B 1 154 ? -8.32 32.781 4.375 1 60.34 154 LYS B CA 1
ATOM 2558 C C . LYS B 1 154 ? -9.445 33.719 4.77 1 60.34 154 LYS B C 1
ATOM 2560 O O . LYS B 1 154 ? -10.602 33.312 4.855 1 60.34 154 LYS B O 1
#

Organism: Sulfolobus islandicus rod-shaped virus 1 (NCBI:txid157898)

Sequence (308 aa):
MNQKYEVEEIKNKELVKLARMLIDYYHIQGMVKGGGAGRNSRYFMYLEKEDDKKYIVAVAWLHDNTPFRFIAQQYNIPNDRSYFIRRVTKTAPGDHLVNFLNDLAEKLKKDGFEVLWTLGFPDHSNALYKKAGFKLVGQTSRTKHEVYVKYLNKMNQKYEVEEIKNKELVKLARMLIDYYHIQGMVKGGGAGRNSRYFMYLEKEDDKKYIVAVAWLHDNTPFRFIAQQYNIPNDRSYFIRRVTKTAPGDHLVNFLNDLAEKLKKDGFEVLWTLGFPDHSNALYKKAGFKLVGQTSRTKHEVYVKYLNK

Secondary structure (DSSP, 8-state):
---EEEEEEE-SHHHHHHHHHHHHHH--S---S-----TTEEEEEEEEEETTEEEEEEEEEEE-SGGGHHHHHHTT--SSSEEEEEEEEE-SSS--HHHHHHHHHHHHHHTT--EEEEEPPTTS--HHHHHTT-EEEEE-TTT--EEEEEES--/---EEEEEEE-SHHHHHHHHHHHHHH--S---TT----TTEEEEEEEEEETTEEEEEEEEEEEESGGGHHHHHHTT--SSSEEEEEEEEE-SSS--HHHHHHHHHHHHHHTT--EEEEEPPTTS--HHHHHTT-EEEEE-TTT--EEEEEES--

pLDDT: mean 88.97, std 12.67, range [42.81, 98.38]

Radius of gyration: 22.71 Å; Cα contacts (8 Å, |Δi|>4): 572; chains: 2; bounding box: 38×68×45 Å

Foldseek 3Di:
DDWDKAKDKDDDPVVLVVLLVLQVVFVPPPDDSDDDQDPQKIKMFIWIDDPNDTDGFKMWIKGQCVVVVVVCVVQVHDRPQEIETPDMGTNDDDDCLLVVLLNVLQVSVVVVHFKYKYWADPPDPSVSLVSNQWDFRAADPPPRTTITMDTSPD/DDWDKAKDKDDDPVVLVVLLVLQVVFVPPPDDSDDPQDPFKIKMFIWIDDPNDTDGFKMWIKGQCVVVVVVCVVQVNDRPQEIETPDMGTNDDDDCLLVVLLNVLQVSVVVVHFKYKYWADPPDPSVSLVSNPWDFRAADPPPRTTITMDTSPD

Nearest PDB structures (foldseek):
  2oh1-assembly3_C  TM=6.798E-01  e=4.348E-04  Listeria monocytogenes serotype 4b str. F2365
  8j07-assembly1_d0  TM=5.817E-01  e=7.597E-04  Homo sapiens
  4ava-assembly1_A  TM=6.592E-01  e=4.053E-03  Mycobacterium tuberculosis H37Rv
  4avc-assembly2_B  TM=6.021E-01  e=3.809E-03  Mycobacterium tuberculosis H37Rv
  4bmh-assembly1_A  TM=5.512E-01  e=7.082E-03  Streptomyces sviceus ATCC 29083

Solvent-accessible surface area (backbone atoms only — not comparable to full-atom values): 17200 Å² total; per-residue (Å²): 134,84,76,42,75,47,77,42,74,56,80,49,69,70,55,45,52,47,50,49,50,51,43,58,69,58,39,74,74,74,63,68,86,60,81,70,82,48,95,58,44,42,40,37,34,30,28,40,35,56,91,96,39,77,24,54,36,25,40,36,40,32,28,47,27,74,91,44,44,69,61,30,55,74,69,71,43,61,64,90,32,28,39,29,49,74,46,74,36,64,44,27,88,73,88,50,61,43,60,44,51,44,51,46,44,53,52,40,31,74,73,66,34,39,36,42,32,35,68,43,55,80,98,50,85,49,57,62,47,49,73,43,62,30,40,80,76,51,58,44,88,87,80,58,28,38,33,33,40,28,72,49,63,131,134,82,76,41,73,47,74,42,76,56,81,50,69,69,57,46,52,47,48,50,50,50,42,58,70,56,36,77,73,73,67,69,90,63,80,65,80,49,96,56,45,44,38,36,36,30,29,37,39,53,98,93,40,77,23,52,38,26,39,35,38,31,29,46,28,74,90,44,42,70,63,29,54,74,70,70,44,58,63,89,33,28,39,28,48,74,44,73,35,65,43,27,86,74,89,49,62,44,60,43,50,46,51,46,43,52,51,41,30,74,73,68,34,41,35,44,31,36,68,44,56,79,97,50,85,51,56,61,48,49,74,42,60,30,40,80,77,51,57,43,87,86,82,58,27,38,33,32,40,29,72,48,65,126